Protein 4OO4 (pdb70)

Structure (mmCIF, N/CA/C/O backbone):
data_4OO4
#
_entry.id   4OO4
#
_cell.length_a   35.269
_cell.length_b   50.182
_cell.length_c   51.066
_cell.angle_alpha   90.00
_cell.angle_beta   94.08
_cell.angle_gamma   90.00
#
_symmetry.space_group_name_H-M   'P 1 21 1'
#
loop_
_entity.id
_entity.type
_entity.pdbx_description
1 polymer Thioredoxin
2 water water
#
loop_
_atom_site.group_PDB
_atom_site.id
_atom_site.type_symbol
_atom_site.label_atom_id
_atom_site.label_alt_id
_atom_site.label_comp_id
_atom_site.label_asym_id
_atom_site.label_entity_id
_atom_site.label_seq_id
_atom_site.pdbx_PDB_ins_code
_atom_site.Cartn_x
_atom_site.Cartn_y
_atom_site.Cartn_z
_atom_site.occupancy
_atom_site.B_iso_or_equiv
_atom_site.auth_seq_id
_atom_site.auth_comp_id
_atom_site.auth_asym_id
_atom_site.auth_atom_id
_atom_site.pdbx_PDB_model_num
ATOM 1 N N A MET A 1 1 ? 29.264 29.507 -16.365 0.50 8.74 1 MET A N 1
ATOM 2 N N B MET A 1 1 ? 28.415 29.495 -16.652 0.50 11.07 1 MET A N 1
ATOM 3 C CA A MET A 1 1 ? 29.734 30.420 -15.288 0.50 9.23 1 MET A CA 1
ATOM 4 C CA B MET A 1 1 ? 28.944 30.405 -15.615 0.50 10.11 1 MET A CA 1
ATOM 5 C C A MET A 1 1 ? 28.930 30.114 -14.031 0.50 9.09 1 MET A C 1
ATOM 6 C C B MET A 1 1 ? 28.258 30.069 -14.272 0.50 10.67 1 MET A C 1
ATOM 7 O O A MET A 1 1 ? 27.781 29.685 -14.084 0.50 10.00 1 MET A O 1
ATOM 8 O O B MET A 1 1 ? 27.118 29.613 -14.209 0.50 12.11 1 MET A O 1
ATOM 17 N N A VAL A 1 2 ? 29.598 30.363 -12.932 0.70 10.76 2 VAL A N 1
ATOM 18 N N B VAL A 1 2 ? 29.021 30.231 -13.203 0.30 7.43 2 VAL A N 1
ATOM 19 C CA A VAL A 1 2 ? 29.034 30.212 -11.597 0.70 9.55 2 VAL A CA 1
ATOM 20 C CA B VAL A 1 2 ? 28.512 30.107 -11.816 0.30 7.12 2 VAL A CA 1
ATOM 21 C C A VAL A 1 2 ? 28.891 31.609 -10.990 0.70 10.85 2 VAL A C 1
ATOM 22 C C B VAL A 1 2 ? 28.406 31.529 -11.223 0.30 8.27 2 VAL A C 1
ATOM 23 O O A VAL A 1 2 ? 29.872 32.350 -10.858 0.70 15.05 2 VAL A O 1
ATOM 24 O O B VAL A 1 2 ? 29.371 32.308 -11.315 0.30 10.80 2 VAL A O 1
ATOM 31 N N A LYS A 1 3 ? 27.656 31.981 -10.693 0.50 10.01 3 LYS A N 1
ATOM 32 N N B LYS A 1 3 ? 27.262 31.897 -10.665 0.50 10.71 3 LYS A N 1
ATOM 33 C CA A LYS A 1 3 ? 27.400 33.260 -10.081 0.50 9.78 3 LYS A CA 1
ATOM 34 C CA B LYS A 1 3 ? 27.114 33.236 -10.105 0.50 11.57 3 LYS A CA 1
ATOM 35 C C A LYS A 1 3 ? 27.611 33.193 -8.593 0.50 9.99 3 LYS A C 1
ATOM 36 C C B LYS A 1 3 ? 27.490 33.232 -8.619 0.50 9.18 3 LYS A C 1
ATOM 37 O O A LYS A 1 3 ? 26.984 32.348 -7.902 0.50 11.57 3 LYS A O 1
ATOM 38 O O B LYS A 1 3 ? 26.935 32.380 -7.883 0.50 9.75 3 LYS A O 1
ATOM 49 N N A GLN A 1 4 ? 28.525 34.026 -8.068 0.40 9.60 4 GLN A N 1
ATOM 50 N N B GLN A 1 4 ? 28.379 34.129 -8.127 0.60 10.21 4 GLN A N 1
ATOM 51 C CA A GLN A 1 4 ? 28.781 34.104 -6.635 0.40 10.99 4 GLN A CA 1
ATOM 52 C CA B GLN A 1 4 ? 28.670 34.140 -6.705 0.60 9.61 4 GLN A CA 1
ATOM 53 C C A GLN A 1 4 ? 27.691 34.929 -5.955 0.40 12.07 4 GLN A C 1
ATOM 54 C C B GLN A 1 4 ? 27.559 34.926 -6.044 0.60 9.59 4 GLN A C 1
ATOM 55 O O A GLN A 1 4 ? 27.522 36.092 -6.260 0.40 33.21 4 GLN A O 1
ATOM 56 O O B GLN A 1 4 ? 27.261 36.076 -6.457 0.60 12.52 4 GLN A O 1
ATOM 67 N N . ILE A 1 5 ? 27.010 34.367 -4.972 1.00 9.25 5 ILE A N 1
ATOM 68 C CA . ILE A 1 5 ? 25.949 35.025 -4.217 1.00 9.21 5 ILE A CA 1
ATOM 69 C C . ILE A 1 5 ? 26.538 35.686 -2.980 1.00 10.13 5 ILE A C 1
ATOM 70 O O . ILE A 1 5 ? 27.125 34.980 -2.160 1.00 14.29 5 ILE A O 1
ATOM 75 N N . GLU A 1 6 ? 26.290 36.963 -2.815 1.00 9.86 6 GLU A N 1
ATOM 76 C CA . GLU A 1 6 ? 26.886 37.749 -1.738 1.00 11.06 6 GLU A CA 1
ATOM 77 C C . GLU A 1 6 ? 25.950 38.244 -0.680 1.00 11.59 6 GLU A C 1
ATOM 78 O O . GLU A 1 6 ? 26.406 38.859 0.254 1.00 15.13 6 GLU A O 1
ATOM 84 N N . SER A 1 7 ? 24.663 38.002 -0.872 1.00 10.97 7 SER A N 1
ATOM 85 C CA . SER A 1 7 ? 23.690 38.505 0.102 1.00 11.32 7 SER A CA 1
ATOM 86 C C . SER A 1 7 ? 22.449 37.690 -0.018 1.00 10.61 7 SER A C 1
ATOM 87 O O . SER A 1 7 ? 22.192 37.034 -1.028 1.00 10.06 7 SER A O 1
ATOM 90 N N . LYS A 1 8 ? 21.599 37.786 1.017 1.00 11.62 8 LYS A N 1
ATOM 91 C CA . LYS A 1 8 ? 20.264 37.201 0.962 1.00 11.99 8 LYS A CA 1
ATOM 92 C C . LYS A 1 8 ? 19.476 37.764 -0.193 1.00 10.72 8 LYS A C 1
ATOM 93 O O . LYS A 1 8 ? 18.726 37.057 -0.871 1.00 12.40 8 LYS A O 1
ATOM 99 N N . THR A 1 9 ? 19.524 39.113 -0.339 1.00 10.61 9 THR A N 1
ATOM 100 C CA . THR A 1 9 ? 18.746 39.699 -1.400 1.00 10.72 9 THR A CA 1
ATOM 101 C C . THR A 1 9 ? 19.198 39.158 -2.773 1.00 10.06 9 THR A C 1
ATOM 102 O O . THR A 1 9 ? 18.366 38.890 -3.619 1.00 12.90 9 THR A O 1
ATOM 106 N N . ALA A 1 10 ? 20.503 39.084 -2.980 1.00 10.39 10 ALA A N 1
ATOM 107 C CA . ALA A 1 10 ? 20.990 38.539 -4.214 1.00 10.36 10 ALA A CA 1
ATOM 108 C C . ALA A 1 10 ? 20.534 37.091 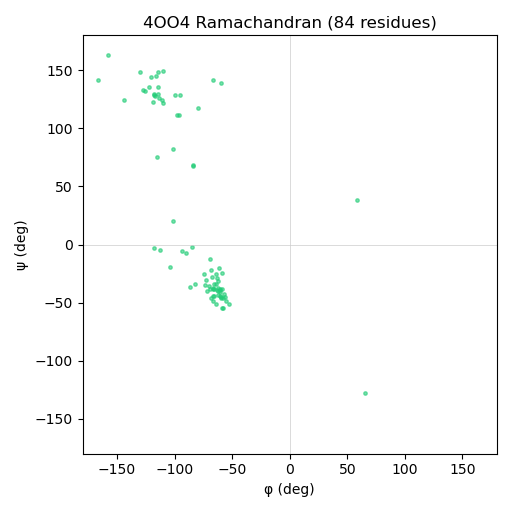-4.460 1.00 10.58 10 ALA A C 1
ATOM 109 O O . ALA A 1 10 ? 20.228 36.711 -5.603 1.00 12.27 10 ALA A O 1
ATOM 111 N N A PHE A 1 11 ? 20.427 36.274 -3.433 0.40 9.55 11 PHE A N 1
ATOM 112 N N B PHE A 1 11 ? 20.572 36.316 -3.366 0.40 10.10 11 PHE A N 1
ATOM 113 N N C PHE A 1 11 ? 20.474 36.281 -3.423 0.20 9.67 11 PHE A N 1
ATOM 114 C CA A PHE A 1 11 ? 19.928 34.922 -3.654 0.40 9.36 11 PHE A CA 1
ATOM 115 C CA B PHE A 1 11 ? 20.147 34.932 -3.336 0.40 8.60 11 PHE A CA 1
ATOM 116 C CA C PHE A 1 11 ? 20.013 34.913 -3.590 0.20 9.88 11 PHE A CA 1
ATOM 117 C C A PHE A 1 11 ? 18.532 34.926 -4.130 0.40 10.43 11 PHE A C 1
ATOM 118 C C B PHE A 1 11 ? 18.642 34.823 -3.858 0.40 9.61 11 PHE A C 1
ATOM 119 C C C PHE A 1 11 ? 18.571 34.897 -4.045 0.20 10.33 11 PHE A C 1
ATOM 120 O O A PHE A 1 11 ? 18.161 34.309 -5.160 0.40 12.58 11 PHE A O 1
ATOM 121 O O B PHE A 1 11 ? 18.317 34.038 -4.746 0.40 9.77 11 PHE A O 1
ATOM 122 O O C PHE A 1 11 ? 18.219 34.240 -5.033 0.20 11.69 11 PHE A O 1
ATOM 144 N N . GLN A 1 12 ? 17.735 35.685 -3.361 1.00 12.52 12 GLN A N 1
ATOM 145 C CA . GLN A 1 12 ? 16.344 35.673 -3.727 1.00 17.15 12 GLN A CA 1
ATOM 146 C C . GLN A 1 12 ? 16.131 36.176 -5.143 1.00 17.17 12 GLN A C 1
ATOM 147 O O . GLN A 1 12 ? 15.262 35.722 -5.892 1.00 20.78 12 GLN A O 1
ATOM 153 N N . GLU A 1 13 ? 16.860 37.245 -5.472 1.00 17.26 13 GLU A N 1
ATOM 154 C CA . GLU A 1 13 ? 16.758 37.801 -6.814 1.00 18.52 13 GLU A CA 1
ATOM 155 C C . GLU A 1 13 ? 17.121 36.769 -7.892 1.00 18.09 13 GLU A C 1
ATOM 156 O O . GLU A 1 13 ? 16.470 36.691 -8.947 1.00 22.55 13 GLU A O 1
ATOM 162 N N . ALA A 1 14 ? 18.140 35.938 -7.613 1.00 15.76 14 ALA A N 1
ATOM 163 C CA . ALA A 1 14 ? 18.553 34.886 -8.544 1.00 15.15 14 ALA A CA 1
ATOM 164 C C . ALA A 1 14 ? 17.451 33.837 -8.667 1.00 15.55 14 ALA A C 1
ATOM 165 O O . ALA A 1 14 ? 17.148 33.414 -9.791 1.00 17.05 14 ALA A O 1
ATOM 167 N N . LEU A 1 15 ? 16.855 33.420 -7.544 1.00 15.74 15 LEU A N 1
ATOM 168 C CA . LEU A 1 15 ? 15.769 32.465 -7.631 1.00 16.58 15 LEU A CA 1
ATOM 169 C C . LEU A 1 15 ? 14.575 32.990 -8.440 1.00 20.43 15 LEU A C 1
ATOM 170 O O . LEU A 1 15 ? 13.951 32.230 -9.210 1.00 21.66 15 LEU A O 1
ATOM 175 N N . ASP A 1 16 ? 14.246 34.277 -8.224 1.00 24.28 16 ASP A N 1
ATOM 176 C CA . ASP A 1 16 ? 13.155 34.926 -8.980 1.00 32.79 16 ASP A CA 1
ATOM 177 C C . ASP A 1 16 ? 13.501 34.999 -10.477 1.00 46.53 16 ASP A C 1
ATOM 178 O O . ASP A 1 16 ? 12.792 34.753 -11.384 1.00 64.69 16 ASP A O 1
ATOM 183 N N . ALA A 1 17 ? 14.770 35.559 -10.721 1.00 47.46 17 ALA A N 1
ATOM 184 C CA . ALA A 1 17 ? 15.147 35.744 -12.125 1.00 31.35 17 ALA A CA 1
ATOM 185 C C . ALA A 1 17 ? 15.155 34.392 -12.951 1.00 34.52 17 ALA A C 1
ATOM 186 O O . ALA A 1 17 ? 15.017 34.413 -14.182 1.00 56.00 17 ALA A O 1
ATOM 188 N N . ALA A 1 18 ? 15.335 33.263 -12.261 1.00 24.89 18 ALA A N 1
ATOM 189 C CA . ALA A 1 18 ? 15.436 31.987 -12.931 1.00 17.96 18 ALA A CA 1
ATOM 190 C C . ALA A 1 18 ? 14.236 31.526 -13.747 1.00 18.64 18 ALA A C 1
ATOM 191 O O . ALA A 1 18 ? 14.361 30.644 -14.597 1.00 17.80 18 ALA A O 1
ATOM 193 N N . GLY A 1 19 ? 13.074 32.095 -13.469 1.00 22.84 19 GLY A N 1
ATOM 194 C CA . GLY A 1 19 ? 11.877 31.685 -14.170 1.00 24.09 19 GLY A CA 1
ATOM 195 C C . GLY A 1 19 ? 11.596 30.236 -13.797 1.00 20.58 19 GLY A C 1
ATOM 196 O O . GLY A 1 19 ? 11.536 29.887 -12.622 1.00 22.28 19 GLY A O 1
ATOM 197 N N . ASP A 1 20 ? 11.427 29.378 -14.792 1.00 20.37 20 ASP A N 1
ATOM 198 C CA . ASP A 1 20 ? 11.118 27.973 -14.577 1.00 19.57 20 ASP A CA 1
ATOM 199 C C . ASP A 1 20 ? 12.364 27.112 -14.553 1.00 17.73 20 ASP A C 1
ATOM 200 O O . ASP A 1 20 ? 12.249 25.936 -14.351 1.00 22.30 20 ASP A O 1
ATOM 205 N N . LYS A 1 21 ? 13.528 27.694 -14.834 1.00 14.51 21 LYS A N 1
ATOM 206 C CA . LYS A 1 21 ? 14.776 26.944 -14.928 1.00 14.18 21 LYS A CA 1
ATOM 207 C C . LYS A 1 21 ? 15.215 26.360 -13.594 1.00 12.25 21 LYS A C 1
ATOM 208 O O . LYS A 1 21 ? 15.133 27.035 -12.567 1.00 13.99 21 LYS A O 1
ATOM 214 N N . LEU A 1 22 ? 15.753 25.164 -13.608 1.00 10.89 22 LEU A N 1
ATOM 215 C CA . LEU A 1 22 ? 16.382 24.599 -12.439 1.00 9.86 22 LEU A CA 1
ATOM 216 C C . LEU A 1 22 ? 17.538 25.518 -12.001 1.00 8.93 22 LEU A C 1
ATOM 217 O O . LEU A 1 22 ? 18.358 25.989 -12.823 1.00 9.86 22 LEU A O 1
ATOM 222 N N . VAL A 1 23 ? 17.664 25.719 -10.671 1.00 8.63 23 VAL A N 1
ATOM 223 C CA . VAL A 1 23 ? 18.761 26.438 -10.051 1.00 8.18 23 VAL A CA 1
ATOM 224 C C . VAL A 1 23 ? 19.501 25.462 -9.127 1.00 7.37 23 VAL A C 1
ATOM 225 O O . VAL A 1 23 ? 18.881 24.770 -8.331 1.00 8.90 23 VAL A O 1
ATOM 229 N N . VAL A 1 24 ? 20.841 25.391 -9.281 1.00 7.23 24 VAL A N 1
ATOM 230 C CA . VAL A 1 24 ? 21.676 24.550 -8.446 1.00 6.73 24 VAL A CA 1
ATOM 231 C C . VAL A 1 24 ? 22.620 25.464 -7.670 1.00 6.55 24 VAL A C 1
ATOM 232 O O . VAL A 1 24 ? 23.299 26.305 -8.254 1.00 7.43 24 VAL A O 1
ATOM 236 N N . VAL A 1 25 ? 22.640 25.281 -6.343 1.00 6.45 25 VAL A N 1
ATOM 237 C CA . VAL A 1 25 ? 23.432 26.131 -5.455 1.00 6.29 25 VAL A CA 1
ATOM 238 C C . VAL A 1 25 ? 24.469 25.288 -4.730 1.00 6.21 25 VAL A C 1
ATOM 239 O O . VAL A 1 25 ? 24.105 24.307 -4.047 1.00 7.21 25 VAL A O 1
ATOM 243 N N . ASP A 1 26 ? 25.733 25.656 -4.882 1.00 6.09 26 ASP A N 1
ATOM 244 C CA . ASP A 1 26 ? 26.867 25.019 -4.159 1.00 6.29 26 ASP A CA 1
ATOM 245 C C . ASP A 1 26 ? 27.175 25.859 -2.938 1.00 6.16 26 ASP A C 1
ATOM 246 O O . ASP A 1 26 ? 27.695 27.011 -3.096 1.00 7.31 26 ASP A O 1
ATOM 251 N N . PHE A 1 27 ? 26.899 25.330 -1.751 1.00 6.16 27 PHE A N 1
ATOM 252 C CA . PHE A 1 27 ? 27.331 25.931 -0.491 1.00 6.73 27 PHE A CA 1
ATOM 253 C C . PHE A 1 27 ? 28.680 25.352 -0.147 1.00 6.81 27 PHE A C 1
ATOM 254 O O . PHE A 1 27 ? 28.807 24.134 0.091 1.00 8.02 27 PHE A O 1
ATOM 262 N N A SER A 1 28 ? 29.693 26.222 -0.068 0.33 7.52 28 SER A N 1
ATOM 263 N N B SER A 1 28 ? 29.656 26.235 -0.129 0.33 7.39 28 SER A N 1
ATOM 264 N N C SER A 1 28 ? 29.714 26.194 -0.140 0.33 7.26 28 SER A N 1
ATOM 265 C CA A SER A 1 28 ? 31.113 25.837 0.027 0.33 8.19 28 SER A CA 1
ATOM 266 C CA B SER A 1 28 ? 31.032 25.882 -0.271 0.33 7.30 28 SER A CA 1
ATOM 267 C CA C SER A 1 28 ? 31.073 25.712 0.170 0.33 7.62 28 SER A CA 1
ATOM 268 C C A SER A 1 28 ? 31.877 26.616 1.104 0.33 6.94 28 SER A C 1
ATOM 269 C C B SER A 1 28 ? 31.875 26.741 0.666 0.33 6.46 28 SER A C 1
ATOM 270 C C C SER A 1 28 ? 31.798 26.582 1.188 0.33 6.57 28 SER A C 1
ATOM 271 O O A SER A 1 28 ? 31.492 27.708 1.470 0.33 6.55 28 SER A O 1
ATOM 272 O O B SER A 1 28 ? 31.440 27.818 1.069 0.33 6.57 28 SER A O 1
ATOM 273 O O C SER A 1 28 ? 31.256 27.566 1.726 0.33 6.62 28 SER A O 1
ATOM 280 N N A ALA A 1 29 ? 32.969 26.065 1.617 0.50 6.77 29 ALA A N 1
ATOM 281 N N B ALA A 1 29 ? 33.060 26.248 1.055 0.50 7.01 29 ALA A N 1
ATOM 282 C CA A ALA A 1 29 ? 33.869 26.800 2.471 0.50 7.20 29 ALA A CA 1
ATOM 283 C CA B ALA A 1 29 ? 34.049 26.998 1.863 0.50 9.02 29 ALA A CA 1
ATOM 284 C C A ALA A 1 29 ? 35.282 26.677 1.934 0.50 7.22 29 ALA A C 1
ATOM 285 C C B ALA A 1 29 ? 35.413 26.834 1.189 0.50 9.56 29 ALA A C 1
ATOM 286 O O A ALA A 1 29 ? 35.638 25.647 1.373 0.50 7.86 29 ALA A O 1
ATOM 287 O O B ALA A 1 29 ? 35.728 25.772 0.687 0.50 10.13 29 ALA A O 1
ATOM 290 N N A THR A 1 30 ? 36.089 27.687 2.175 0.50 8.82 30 THR A N 1
ATOM 291 N N B THR A 1 30 ? 36.195 27.920 1.131 0.50 11.98 30 THR A N 1
ATOM 292 C CA A THR A 1 30 ? 37.470 27.655 1.745 0.50 10.14 30 THR A CA 1
ATOM 293 C CA B THR A 1 30 ? 37.446 27.932 0.327 0.50 12.91 30 THR A CA 1
ATOM 294 C C A THR A 1 30 ? 38.247 26.560 2.444 0.50 9.83 30 THR A C 1
ATOM 295 C C B THR A 1 30 ? 38.500 27.059 0.984 0.50 13.48 30 THR A C 1
ATOM 296 O O A THR A 1 30 ? 39.217 26.013 1.891 0.50 12.10 30 THR A O 1
ATOM 297 O O B THR A 1 30 ? 39.427 26.623 0.322 0.50 18.25 30 THR A O 1
ATOM 304 N N A TRP A 1 31 ? 37.847 26.255 3.669 0.50 8.70 31 TRP A N 1
ATOM 305 N N B TRP A 1 31 ? 38.352 26.832 2.285 0.50 12.88 31 TRP A N 1
ATOM 306 C CA A TRP A 1 31 ? 38.582 25.307 4.476 0.50 8.66 31 TRP A CA 1
ATOM 307 C CA B TRP A 1 31 ? 39.335 26.045 3.047 0.50 14.42 31 TRP A CA 1
ATOM 308 C C A TRP A 1 31 ? 38.174 23.852 4.221 0.50 8.31 31 TRP A C 1
ATOM 309 C C B TRP A 1 31 ? 39.032 24.566 3.066 0.50 14.09 31 TRP A C 1
ATOM 310 O O A TRP A 1 31 ? 38.748 22.959 4.811 0.50 10.34 31 TRP A O 1
ATOM 311 O O B TRP A 1 31 ? 39.821 23.792 3.585 0.50 15.42 31 TRP A O 1
ATOM 332 N N A CYS A 1 32 ? 37.230 23.656 3.323 0.50 7.80 32 CYS A N 1
ATOM 333 N N B CYS A 1 32 ? 37.860 24.187 2.580 0.50 11.33 32 CYS A N 1
ATOM 334 C CA A CYS A 1 32 ? 36.668 22.335 3.016 0.50 9.01 32 CYS A CA 1
ATOM 335 C CA B CYS A 1 32 ? 37.373 22.829 2.743 0.50 10.17 32 CYS A CA 1
ATOM 336 C C A CYS A 1 32 ? 37.358 21.712 1.728 0.50 9.59 32 CYS A C 1
ATOM 337 C C B CYS A 1 32 ? 37.750 21.926 1.602 0.50 10.15 32 CYS A C 1
ATOM 338 O O A CYS A 1 32 ? 37.069 22.147 0.600 0.50 8.72 32 CYS A O 1
ATOM 339 O O B CYS A 1 32 ? 37.532 22.274 0.450 0.50 9.32 32 CYS A O 1
ATOM 344 N N . GLY A 1 33 ? 38.286 20.762 1.931 1.00 11.60 33 GLY A N 1
ATOM 345 C CA . GLY A 1 33 ? 39.004 20.075 0.882 1.00 11.02 33 GLY A CA 1
ATOM 346 C C . GLY A 1 33 ? 38.128 19.595 -0.233 1.00 10.29 33 GLY A C 1
ATOM 347 O O . GLY A 1 33 ? 38.389 19.856 -1.420 1.00 11.10 33 GLY A O 1
ATOM 348 N N . PRO A 1 34 ? 37.056 18.856 0.101 1.00 10.15 34 PRO A N 1
ATOM 349 C CA . PRO A 1 34 ? 36.161 18.365 -0.928 1.00 10.51 34 PRO A CA 1
ATOM 350 C C . PRO A 1 34 ? 35.542 19.464 -1.779 1.00 8.85 34 PRO A C 1
ATOM 351 O O . PRO A 1 34 ? 35.266 19.285 -2.950 1.00 9.67 34 PRO A O 1
ATOM 355 N N A CYS A 1 35 ? 35.154 20.602 -1.214 0.50 7.47 35 CYS A N 1
ATOM 356 N N B CYS A 1 35 ? 35.408 20.617 -1.120 0.50 8.82 35 CYS A N 1
ATOM 357 C CA A CYS A 1 35 ? 34.529 21.667 -2.030 0.50 6.34 35 CYS A CA 1
ATOM 358 C CA B CYS A 1 35 ? 34.975 21.836 -1.768 0.50 6.93 35 CYS A CA 1
ATOM 359 C C A CYS A 1 35 ? 35.437 22.106 -3.136 0.50 6.53 35 CYS A C 1
ATOM 360 C C B CYS A 1 35 ? 35.951 22.305 -2.832 0.50 5.92 35 CYS A C 1
ATOM 361 O O A CYS A 1 35 ? 35.019 22.361 -4.268 0.50 7.55 35 CYS A O 1
ATOM 362 O O B CYS A 1 35 ? 35.561 22.615 -3.981 0.50 6.26 35 CYS A O 1
ATOM 367 N N A LYS A 1 36 ? 36.691 22.297 -2.748 0.50 7.91 36 LYS A N 1
ATOM 368 N N B LYS A 1 36 ? 37.221 22.356 -2.462 0.50 7.03 36 LYS A N 1
ATOM 369 C CA A LYS A 1 36 ? 37.696 22.810 -3.678 0.50 10.21 36 LYS A CA 1
ATOM 370 C CA B LYS A 1 36 ? 38.262 22.722 -3.444 0.50 9.89 36 LYS A CA 1
ATOM 371 C C A LYS A 1 36 ? 37.929 21.766 -4.754 0.50 12.14 36 LYS A C 1
ATOM 372 C C B LYS A 1 36 ? 38.264 21.773 -4.630 0.50 10.91 36 LYS A C 1
ATOM 373 O O A LYS A 1 36 ? 38.029 22.109 -5.951 0.50 12.70 36 LYS A O 1
ATOM 374 O O B LYS A 1 36 ? 38.550 22.199 -5.784 0.50 11.48 36 LYS A O 1
ATOM 385 N N . MET A 1 37 ? 37.988 20.502 -4.378 1.00 10.77 37 MET A N 1
ATOM 386 C CA . MET A 1 37 ? 38.131 19.485 -5.391 1.00 11.84 37 MET A CA 1
ATOM 387 C C . MET A 1 37 ? 37.010 19.627 -6.416 1.00 11.31 37 MET A C 1
ATOM 388 O O . MET A 1 37 ? 37.288 19.489 -7.617 1.00 13.31 37 MET A O 1
ATOM 393 N N . ILE A 1 38 ? 35.754 19.798 -5.972 1.00 9.74 38 ILE A N 1
ATOM 394 C CA . ILE A 1 38 ? 34.624 19.705 -6.892 1.00 10.09 38 ILE A CA 1
ATOM 395 C C . ILE A 1 38 ? 34.327 21.052 -7.581 1.00 9.27 38 ILE A C 1
ATOM 396 O O . ILE A 1 38 ? 33.562 21.062 -8.548 1.00 9.88 38 ILE A O 1
ATOM 401 N N A LYS A 1 39 ? 34.973 22.157 -7.236 0.50 9.66 39 LYS A N 1
ATOM 402 N N B LYS A 1 39 ? 34.898 22.128 -7.040 0.50 9.63 39 LYS A N 1
ATOM 403 C CA A LYS A 1 39 ? 34.667 23.423 -7.918 0.50 9.49 39 LYS A CA 1
ATOM 404 C CA B LYS A 1 39 ? 34.718 23.479 -7.550 0.50 10.07 39 LYS A CA 1
ATOM 405 C C A LYS A 1 39 ? 34.871 23.383 -9.471 0.50 9.62 39 LYS A C 1
ATOM 406 C C B LYS A 1 39 ? 34.823 23.534 -9.096 0.50 9.44 39 LYS A C 1
ATOM 407 O O A LYS A 1 39 ? 33.982 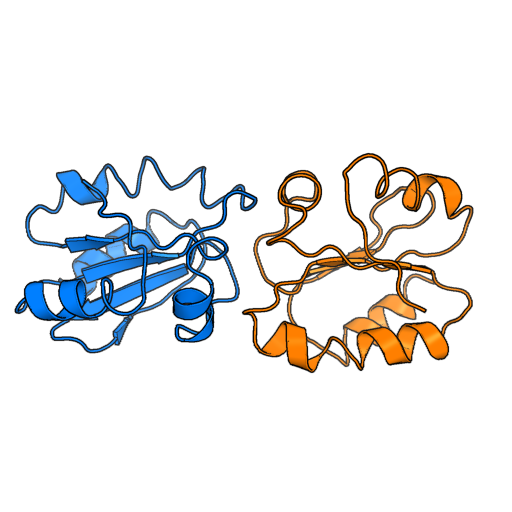23.787 -10.199 0.50 9.78 39 LYS A O 1
ATOM 408 O O B LYS A 1 39 ? 33.929 24.060 -9.763 0.50 8.20 39 LYS A O 1
ATOM 419 N N A PRO A 1 40 ? 36.004 22.859 -9.981 0.50 10.43 40 PRO A N 1
ATOM 420 N N B PRO A 1 40 ? 35.891 22.965 -9.678 0.50 11.13 40 PRO A N 1
ATOM 421 C CA A PRO A 1 40 ? 36.164 22.837 -11.442 0.50 10.44 40 PRO A CA 1
ATOM 422 C CA B PRO A 1 40 ? 35.951 23.063 -11.135 0.50 10.30 40 PRO A CA 1
ATOM 423 C C A PRO A 1 40 ? 35.063 22.042 -12.068 0.50 9.99 40 PRO A C 1
ATOM 424 C C B PRO A 1 40 ? 34.939 22.199 -11.897 0.50 10.38 40 PRO A C 1
ATOM 425 O O A PRO A 1 40 ? 34.629 22.334 -13.174 0.50 10.31 40 PRO A O 1
ATOM 426 O O B PRO A 1 40 ? 34.455 22.630 -12.954 0.50 9.48 40 PRO A O 1
ATOM 433 N N . PHE A 1 41 ? 34.619 20.993 -11.386 1.00 10.15 41 PHE A N 1
ATOM 434 C CA . PHE A 1 41 ? 33.556 20.182 -11.959 1.00 9.48 41 PHE A CA 1
ATOM 435 C C . PHE A 1 41 ? 32.230 20.953 -11.962 1.00 8.12 41 PHE A C 1
ATOM 436 O O . PHE A 1 41 ? 31.486 20.925 -12.923 1.00 7.92 41 PHE A O 1
ATOM 444 N N . PHE A 1 42 ? 31.923 21.611 -10.843 1.00 7.88 42 PHE A N 1
ATOM 445 C CA . PHE A 1 42 ? 30.717 22.444 -10.791 1.00 7.32 42 PHE A CA 1
ATOM 446 C C . PHE A 1 42 ? 30.731 23.494 -11.887 1.00 7.83 42 PHE A C 1
ATOM 447 O O . PHE A 1 42 ? 29.727 23.719 -12.575 1.00 8.06 42 PHE A O 1
ATOM 455 N N A HIS A 1 43 ? 31.882 24.143 -12.045 0.50 8.29 43 HIS A N 1
ATOM 456 N N B HIS A 1 43 ? 31.899 24.128 -12.084 0.50 8.61 43 HIS A N 1
ATOM 457 C CA A HIS A 1 43 ? 31.971 25.126 -13.087 0.50 8.20 43 HIS A CA 1
ATOM 458 C CA B HIS A 1 43 ? 32.091 25.097 -13.176 0.50 10.19 43 HIS A CA 1
ATOM 459 C C A HIS A 1 43 ? 31.762 24.449 -14.478 0.50 8.46 43 HIS A C 1
ATOM 460 C C B HIS A 1 43 ? 31.849 24.482 -14.532 0.50 9.95 43 HIS A C 1
ATOM 461 O O A HIS A 1 43 ? 30.993 24.944 -15.317 0.50 9.06 43 HIS A O 1
ATOM 462 O O B HIS A 1 43 ? 31.264 25.080 -15.422 0.50 9.67 43 HIS A O 1
ATOM 475 N N . SER A 1 44 ? 32.357 23.270 -14.702 1.00 8.32 44 SER A N 1
ATOM 476 C CA . SER A 1 44 ? 32.170 22.583 -15.980 1.00 9.08 44 SER A CA 1
ATOM 477 C C . SER A 1 44 ? 30.708 22.298 -16.260 1.00 8.85 44 SER A C 1
ATOM 478 O O . SER A 1 44 ? 30.224 22.463 -17.388 1.00 9.64 44 SER A O 1
ATOM 481 N N . LEU A 1 45 ? 29.949 21.905 -15.198 1.00 8.36 45 LEU A N 1
ATOM 482 C CA . LEU A 1 45 ? 28.519 21.642 -15.410 1.00 8.17 45 LEU A CA 1
ATOM 483 C C . LEU A 1 45 ? 27.776 22.890 -15.834 1.00 8.40 45 LEU A C 1
ATOM 484 O O . LEU A 1 45 ? 26.825 22.820 -16.607 1.00 8.93 45 LEU A O 1
ATOM 489 N N . SER A 1 46 ? 28.212 24.044 -15.312 1.00 8.37 46 SER A N 1
ATOM 490 C CA . SER A 1 46 ? 27.569 25.311 -15.653 1.00 9.45 46 SER A CA 1
ATOM 491 C C . SER A 1 46 ? 27.732 25.638 -17.142 1.00 10.16 46 SER A C 1
ATOM 492 O O . SER A 1 46 ? 26.936 26.370 -17.672 1.00 13.22 46 SER A O 1
ATOM 495 N N . GLU A 1 47 ? 28.769 25.108 -17.786 1.00 9.45 47 GLU A N 1
ATOM 496 C CA . GLU A 1 47 ? 28.963 25.311 -19.226 1.00 9.99 47 GLU A CA 1
ATOM 497 C C . GLU A 1 47 ? 28.210 24.285 -20.024 1.00 10.13 47 GLU A C 1
ATOM 498 O O . GLU A 1 47 ? 27.694 24.597 -21.089 1.00 11.47 47 GLU A O 1
ATOM 504 N N . LYS A 1 48 ? 28.157 23.039 -19.522 1.00 9.20 48 LYS A N 1
ATOM 505 C CA . LYS A 1 48 ? 27.483 21.958 -20.182 1.00 10.00 48 LYS A CA 1
ATOM 506 C C . LYS A 1 48 ? 25.975 22.139 -20.212 1.00 10.31 48 LYS A C 1
ATOM 507 O O . LYS A 1 48 ? 25.308 21.864 -21.203 1.00 12.82 48 LYS A O 1
ATOM 513 N N . TYR A 1 49 ? 25.400 22.513 -19.056 1.00 10.51 49 TYR A N 1
ATOM 514 C CA . TYR A 1 49 ? 23.930 22.641 -18.914 1.00 10.30 49 TYR A CA 1
ATOM 515 C C . TYR A 1 49 ? 23.514 24.093 -18.997 1.00 11.01 49 TYR A C 1
ATOM 516 O O . TYR A 1 49 ? 23.332 24.779 -17.982 1.00 11.15 49 TYR A O 1
ATOM 525 N N . SER A 1 50 ? 23.399 24.568 -20.233 1.00 13.10 50 SER A N 1
ATOM 526 C CA . SER A 1 50 ? 23.236 25.985 -20.463 1.00 15.39 50 SER A CA 1
ATOM 527 C C . SER A 1 50 ? 21.902 26.499 -19.988 1.00 16.17 50 SER A C 1
ATOM 528 O O . SER A 1 50 ? 21.794 27.726 -19.835 1.00 20.06 50 SER A O 1
ATOM 531 N N . ASN A 1 51 ? 20.882 25.660 -19.835 1.00 16.14 51 ASN A N 1
ATOM 532 C CA . ASN A 1 51 ? 19.588 26.117 -19.396 1.00 17.88 51 ASN A CA 1
ATOM 533 C C . ASN A 1 51 ? 19.329 25.818 -17.904 1.00 16.53 51 ASN A C 1
ATOM 534 O O . ASN A 1 51 ? 18.179 25.858 -17.458 1.00 20.59 51 ASN A O 1
ATOM 539 N N . VAL A 1 52 ? 20.398 25.589 -17.156 1.00 11.91 52 VAL A N 1
ATOM 540 C CA . VAL A 1 52 ? 20.329 25.457 -15.700 1.00 10.63 52 VAL A CA 1
ATOM 541 C C . VAL A 1 52 ? 21.143 26.611 -15.166 1.00 10.01 52 VAL A C 1
ATOM 542 O O . VAL A 1 52 ? 22.115 27.057 -15.781 1.00 11.02 52 VAL A O 1
ATOM 546 N N . ILE A 1 53 ? 20.711 27.172 -14.026 1.00 9.51 53 ILE A N 1
ATOM 547 C CA . ILE A 1 53 ? 21.406 28.258 -13.369 1.00 9.13 53 ILE A CA 1
ATOM 548 C C . ILE A 1 53 ? 22.248 27.754 -12.216 1.00 8.02 53 ILE A C 1
ATOM 549 O O . ILE A 1 53 ? 21.741 27.008 -11.398 1.00 9.84 53 ILE A O 1
ATOM 554 N N . PHE A 1 54 ? 23.521 28.122 -12.176 1.00 8.04 54 PHE A N 1
ATOM 555 C CA . PHE A 1 54 ? 24.486 27.658 -11.164 1.00 7.59 54 PHE A CA 1
ATOM 556 C C . PHE A 1 54 ? 24.917 28.817 -10.293 1.00 7.61 54 PHE A C 1
ATOM 557 O O . PHE A 1 54 ? 25.436 29.821 -10.816 1.00 8.57 54 PHE A O 1
ATOM 565 N N . LEU A 1 55 ? 24.768 28.652 -8.988 1.00 7.34 55 LEU A N 1
ATOM 566 C CA . LEU A 1 55 ? 25.112 29.673 -7.987 1.00 7.12 55 LEU A CA 1
ATOM 567 C C . LEU A 1 55 ? 26.092 29.072 -6.986 1.00 6.37 55 LEU A C 1
ATOM 568 O O . LEU A 1 55 ? 26.042 27.858 -6.708 1.00 7.05 55 LEU A O 1
ATOM 573 N N A GLU A 1 56 ? 27.007 29.899 -6.444 0.33 7.60 56 GLU A N 1
ATOM 574 N N B GLU A 1 56 ? 26.837 29.931 -6.319 0.33 7.02 56 GLU A N 1
ATOM 575 N N C GLU A 1 56 ? 26.925 29.915 -6.387 0.33 7.44 56 GLU A N 1
ATOM 576 C CA A GLU A 1 56 ? 27.918 29.510 -5.337 0.33 8.24 56 GLU A CA 1
ATOM 577 C CA B GLU A 1 56 ? 27.702 29.489 -5.275 0.33 6.78 56 GLU A CA 1
ATOM 578 C CA C GLU A 1 56 ? 27.777 29.490 -5.298 0.33 7.19 56 GLU A CA 1
ATOM 579 C C A GLU A 1 56 ? 27.726 30.426 -4.126 0.33 7.16 56 GLU A C 1
ATOM 580 C C B GLU A 1 56 ? 27.509 30.431 -4.123 0.33 6.56 56 GLU A C 1
ATOM 581 C C C GLU A 1 56 ? 27.611 30.428 -4.128 0.33 6.97 56 GLU A C 1
ATOM 582 O O A GLU A 1 56 ? 27.841 31.669 -4.281 0.33 7.04 56 GLU A O 1
ATOM 583 O O B GLU A 1 56 ? 27.340 31.674 -4.321 0.33 6.72 56 GLU A O 1
ATOM 584 O O C GLU A 1 56 ? 27.580 31.673 -4.319 0.33 7.62 56 GLU A O 1
ATOM 600 N N . VAL A 1 57 ? 27.503 29.851 -2.931 1.00 7.29 57 VAL A N 1
ATOM 601 C CA . VAL A 1 57 ? 27.458 30.587 -1.668 1.00 7.87 57 VAL A CA 1
ATOM 602 C C . VAL A 1 57 ? 28.639 30.161 -0.828 1.00 8.00 57 VAL A C 1
ATOM 603 O O . VAL A 1 57 ? 28.711 28.990 -0.432 1.00 9.69 57 VAL A O 1
ATOM 607 N N . ASP A 1 58 ? 29.546 31.103 -0.533 1.00 8.12 58 ASP A N 1
ATOM 608 C CA . ASP A 1 58 ? 30.595 30.843 0.422 1.00 9.07 58 ASP A CA 1
ATOM 609 C C . ASP A 1 58 ? 29.990 31.012 1.847 1.00 7.93 58 ASP A C 1
ATOM 610 O O . ASP A 1 58 ? 29.530 32.091 2.195 1.00 9.51 58 ASP A O 1
ATOM 615 N N . VAL A 1 59 ? 29.986 29.927 2.618 1.00 8.13 59 VAL A N 1
ATOM 616 C CA . VAL A 1 59 ? 29.236 29.940 3.882 1.00 8.78 59 VAL A CA 1
ATOM 617 C C . VAL A 1 59 ? 29.788 30.918 4.899 1.00 9.52 59 VAL A C 1
ATOM 618 O O . VAL A 1 59 ? 29.065 31.392 5.745 1.00 12.35 59 VAL A O 1
ATOM 622 N N A ASP A 1 60 ? 31.072 31.196 4.868 0.50 9.21 60 ASP A N 1
ATOM 623 N N B ASP A 1 60 ? 31.099 31.148 4.824 0.50 9.75 60 ASP A N 1
ATOM 624 C CA A ASP A 1 60 ? 31.567 32.139 5.859 0.50 10.51 60 ASP A CA 1
ATOM 625 C CA B ASP A 1 60 ? 31.782 32.061 5.748 0.50 10.79 60 ASP A CA 1
ATOM 626 C C A ASP A 1 60 ? 31.429 33.575 5.379 0.50 10.92 60 ASP A C 1
ATOM 627 C C B ASP A 1 60 ? 31.557 33.532 5.371 0.50 11.04 60 ASP A C 1
ATOM 628 O O A ASP A 1 60 ? 31.243 34.457 6.191 0.50 13.69 60 ASP A O 1
ATOM 629 O O B ASP A 1 60 ? 31.476 34.389 6.240 0.50 15.33 60 ASP A O 1
ATOM 638 N N . ASP A 1 61 ? 31.477 33.833 4.085 1.00 11.21 61 ASP A N 1
ATOM 639 C CA . ASP A 1 61 ? 31.389 35.215 3.584 1.00 12.98 61 ASP A CA 1
ATOM 640 C C . ASP A 1 61 ? 29.954 35.622 3.435 1.00 13.11 61 ASP A C 1
ATOM 641 O O . ASP A 1 61 ? 29.678 36.808 3.356 1.00 15.91 61 ASP A O 1
ATOM 646 N N A CYS A 1 62 ? 29.088 34.657 3.398 0.50 12.11 62 CYS A N 1
ATOM 647 N N B CYS A 1 62 ? 29.015 34.643 3.364 0.50 14.45 62 CYS A N 1
ATOM 648 C CA A CYS A 1 62 ? 27.749 34.899 3.169 0.50 11.33 62 CYS A CA 1
ATOM 649 C CA B CYS A 1 62 ? 27.518 34.828 3.390 0.50 17.45 62 CYS A CA 1
ATOM 650 C C A CYS A 1 62 ? 27.025 34.075 4.290 0.50 12.84 62 CYS A C 1
ATOM 651 C C B CYS A 1 62 ? 26.876 34.057 4.435 0.50 16.50 62 CYS A C 1
ATOM 652 O O A CYS A 1 62 ? 26.218 33.216 3.942 0.50 14.36 62 CYS A O 1
ATOM 653 O O B CYS A 1 62 ? 25.974 33.219 4.212 0.50 18.35 62 CYS A O 1
ATOM 658 N N . ALA A 1 63 ? 27.321 34.355 5.597 1.00 15.90 63 ALA A N 1
ATOM 659 C CA . ALA A 1 63 ? 26.915 33.557 6.745 1.00 17.66 63 ALA A CA 1
ATOM 660 C C . ALA A 1 63 ? 25.398 33.599 7.031 1.00 15.27 63 ALA A C 1
ATOM 661 O O . ALA A 1 63 ? 24.781 32.607 7.462 1.00 15.17 63 ALA A O 1
ATOM 663 N N . ASP A 1 64 ? 24.767 34.731 6.678 1.00 14.78 64 ASP A N 1
ATOM 664 C CA . ASP A 1 64 ? 23.348 34.781 6.866 1.00 14.28 64 ASP A CA 1
ATOM 665 C C . ASP A 1 64 ? 22.561 33.862 5.891 1.00 13.59 64 ASP A C 1
ATOM 666 O O . ASP A 1 64 ? 21.585 33.288 6.278 1.00 13.55 64 ASP A O 1
ATOM 671 N N . VAL A 1 65 ? 23.018 33.724 4.647 1.00 12.77 65 VAL A N 1
ATOM 672 C CA . VAL A 1 65 ? 22.420 32.769 3.706 1.00 11.73 65 VAL A CA 1
ATOM 673 C C . VAL A 1 65 ? 22.674 31.377 4.213 1.00 10.96 65 VAL A C 1
ATOM 674 O O . VAL A 1 65 ? 21.813 30.524 4.175 1.00 11.11 65 VAL A O 1
ATOM 678 N N . ALA A 1 66 ? 23.891 31.099 4.659 1.00 11.67 66 ALA A N 1
ATOM 679 C CA . ALA A 1 66 ? 24.235 29.771 5.191 1.00 11.21 66 ALA A CA 1
ATOM 680 C C . ALA A 1 66 ? 23.327 29.384 6.354 1.00 11.35 66 ALA A C 1
ATOM 681 O O . ALA A 1 66 ? 22.854 28.253 6.411 1.00 11.52 66 ALA A O 1
ATOM 683 N N . SER A 1 67 ? 23.068 30.328 7.239 1.00 12.07 67 SER A N 1
ATOM 684 C CA . SER A 1 67 ? 22.223 30.047 8.408 1.00 13.11 67 SER A CA 1
ATOM 685 C C . SER A 1 67 ? 20.816 29.764 7.938 1.00 11.47 67 SER A C 1
ATOM 686 O O . SER A 1 67 ? 20.198 28.775 8.326 1.00 12.13 67 SER A O 1
ATOM 689 N N . GLU A 1 68 ? 20.263 30.599 7.078 1.00 11.29 68 GLU A N 1
ATOM 690 C CA . GLU A 1 68 ? 18.892 30.411 6.654 1.00 12.44 68 GLU A CA 1
ATOM 691 C C . GLU A 1 68 ? 18.712 29.127 5.869 1.00 11.24 68 GLU A C 1
ATOM 692 O O . GLU A 1 68 ? 17.671 28.479 5.964 1.00 12.75 68 GLU A O 1
ATOM 698 N N A SER A 1 69 ? 19.708 28.709 5.111 0.50 10.43 69 SER A N 1
ATOM 699 N N B SER A 1 69 ? 19.803 28.701 5.197 0.50 11.27 69 SER A N 1
ATOM 700 C CA A SER A 1 69 ? 19.561 27.519 4.320 0.50 9.03 69 SER A CA 1
ATOM 701 C CA B SER A 1 69 ? 19.890 27.491 4.367 0.50 9.33 69 SER A CA 1
ATOM 702 C C A SER A 1 69 ? 19.790 26.231 5.145 0.50 9.59 69 SER A C 1
ATOM 703 C C B SER A 1 69 ? 20.016 26.222 5.120 0.50 8.17 69 SER A C 1
ATOM 704 O O A SER A 1 69 ? 19.521 25.139 4.621 0.50 8.90 69 SER A O 1
ATOM 705 O O B SER A 1 69 ? 20.030 25.145 4.519 0.50 7.56 69 SER A O 1
ATOM 710 N N . GLU A 1 70 ? 20.256 26.341 6.409 1.00 9.13 70 GLU A N 1
ATOM 711 C CA . GLU A 1 70 ? 20.447 25.206 7.297 1.00 9.47 70 GLU A CA 1
ATOM 712 C C . GLU A 1 70 ? 21.545 24.247 6.863 1.00 10.35 70 GLU A C 1
ATOM 713 O O . GLU A 1 70 ? 21.511 23.074 7.073 1.00 16.53 70 GLU A O 1
ATOM 719 N N A VAL A 1 71 ? 22.598 24.834 6.277 0.50 9.88 71 VAL A N 1
ATOM 720 N N B VAL A 1 71 ? 22.559 24.695 6.186 0.50 10.36 71 VAL A N 1
ATOM 721 C CA A VAL A 1 71 ? 23.867 24.146 5.895 0.50 9.41 71 VAL A CA 1
ATOM 722 C CA B VAL A 1 71 ? 23.529 23.702 5.794 0.50 10.42 71 VAL A CA 1
ATOM 723 C C A VAL A 1 71 ? 24.550 23.601 7.117 0.50 9.45 71 VAL A C 1
ATOM 724 C C B VAL A 1 71 ? 24.405 23.334 6.964 0.50 9.43 71 VAL A C 1
ATOM 725 O O A VAL A 1 71 ? 24.625 24.268 8.137 0.50 13.15 71 VAL A O 1
ATOM 726 O O B VAL A 1 71 ? 24.612 24.124 7.895 0.50 11.22 71 VAL A O 1
ATOM 733 N N A LYS A 1 72 ? 25.097 22.401 7.037 0.50 8.95 72 LYS A N 1
ATOM 734 N N B LYS A 1 72 ? 24.896 22.101 6.901 0.50 9.04 72 LYS A N 1
ATOM 735 C CA A LYS A 1 72 ? 26.056 22.022 8.073 0.50 11.68 72 LYS A CA 1
ATOM 736 C CA B LYS A 1 72 ? 25.692 21.530 7.985 0.50 11.15 72 LYS A CA 1
ATOM 737 C C A LYS A 1 72 ? 27.238 21.305 7.461 0.50 9.43 72 LYS A C 1
ATOM 738 C C B LYS A 1 72 ? 26.980 20.797 7.580 0.50 8.26 72 LYS A C 1
ATOM 739 O O A LYS A 1 72 ? 28.287 21.222 8.006 0.50 9.21 72 LYS A O 1
ATOM 740 O O B LYS A 1 72 ? 27.861 20.694 8.409 0.50 12.92 72 LYS A O 1
ATOM 751 N N A SER A 1 73 ? 27.143 20.888 6.238 0.50 10.19 73 SER A N 1
ATOM 752 N N B SER A 1 73 ? 26.989 20.178 6.392 0.50 9.43 73 SER A N 1
ATOM 753 C CA A SER A 1 73 ? 28.376 20.319 5.737 0.50 9.84 73 SER A CA 1
ATOM 754 C CA B SER A 1 73 ? 28.123 19.419 5.838 0.50 8.84 73 SER A CA 1
ATOM 755 C C A SER A 1 73 ? 28.647 20.888 4.402 0.50 9.36 73 SER A C 1
ATOM 756 C C B SER A 1 73 ? 28.412 19.919 4.467 0.50 8.24 73 SER A C 1
ATOM 757 O O A SER A 1 73 ? 27.789 21.521 3.783 0.50 10.09 73 SER A O 1
ATOM 758 O O B SER A 1 73 ? 27.501 20.154 3.694 0.50 11.18 73 SER A O 1
ATOM 763 N N A MET A 1 74 ? 29.888 20.726 3.976 0.60 7.57 74 MET A N 1
ATOM 764 N N B MET A 1 74 ? 29.700 20.074 4.191 0.40 7.64 74 MET A N 1
ATOM 765 C CA A MET A 1 74 ? 30.258 21.316 2.723 0.60 9.08 74 MET A CA 1
ATOM 766 C CA B MET A 1 74 ? 30.168 20.787 3.002 0.40 9.15 74 MET A CA 1
ATOM 767 C C A MET A 1 74 ? 31.035 20.277 1.914 0.60 9.86 74 MET A C 1
ATOM 768 C C B MET A 1 74 ? 30.837 19.862 1.995 0.40 8.72 74 MET A C 1
ATOM 769 O O A MET A 1 74 ? 31.872 19.577 2.436 0.60 10.59 74 MET A O 1
ATOM 770 O O B MET A 1 74 ? 31.474 18.906 2.452 0.40 8.97 74 MET A O 1
ATOM 779 N N . PRO A 1 75 ? 30.735 20.170 0.648 1.00 8.26 75 PRO A N 1
ATOM 780 C CA . PRO A 1 75 ? 29.740 21.027 -0.008 1.00 7.59 75 PRO A CA 1
ATOM 781 C C . PRO A 1 75 ? 28.325 20.497 0.203 1.00 7.04 75 PRO A C 1
ATOM 782 O O . PRO A 1 75 ? 28.099 19.289 0.337 1.00 8.44 75 PRO A O 1
ATOM 786 N N . THR A 1 76 ? 27.376 21.414 0.225 1.00 6.58 76 THR A N 1
ATOM 787 C CA . THR A 1 76 ? 25.966 21.057 0.102 1.00 6.71 76 THR A CA 1
ATOM 788 C C . THR A 1 76 ? 25.457 21.621 -1.179 1.00 6.12 76 THR A C 1
ATOM 789 O O . THR A 1 76 ? 25.702 22.816 -1.489 1.00 7.50 76 THR A O 1
ATOM 793 N N . PHE A 1 77 ? 24.707 20.824 -1.916 1.00 5.70 77 PHE A N 1
ATOM 794 C CA . PHE A 1 77 ? 24.039 21.274 -3.129 1.00 5.94 77 PHE A CA 1
ATOM 795 C C . PHE A 1 77 ? 22.538 21.321 -2.901 1.00 5.97 77 PHE A C 1
ATOM 796 O O . PHE A 1 77 ? 21.942 20.320 -2.475 1.00 7.26 77 PHE A O 1
ATOM 804 N N . GLN A 1 78 ? 21.963 22.508 -3.098 1.00 5.96 78 GLN A N 1
ATOM 805 C CA . GLN A 1 78 ? 20.509 22.669 -3.055 1.00 6.54 78 GLN A CA 1
ATOM 806 C C . GLN A 1 78 ? 20.002 22.961 -4.444 1.00 7.03 78 GLN A C 1
ATOM 807 O O . GLN A 1 78 ? 20.694 23.616 -5.247 1.00 8.61 78 GLN A O 1
ATOM 813 N N . PHE A 1 79 ? 18.782 22.526 -4.707 1.00 6.74 79 PHE A N 1
ATOM 814 C CA . PHE A 1 79 ? 18.190 22.624 -6.024 1.00 7.26 79 PHE A CA 1
ATOM 815 C C . PHE A 1 79 ? 16.852 23.306 -5.890 1.00 7.77 79 PHE A C 1
ATOM 816 O O . PHE A 1 79 ? 16.054 22.931 -5.006 1.00 8.98 79 PHE A O 1
ATOM 824 N N . PHE A 1 80 ? 16.582 24.273 -6.744 1.00 8.65 80 PHE A N 1
ATOM 825 C CA . PHE A 1 80 ? 15.334 25.040 -6.693 1.00 9.47 80 PHE A CA 1
ATOM 826 C C . PHE A 1 80 ? 14.683 25.078 -8.065 1.00 10.36 80 PHE A C 1
ATOM 827 O O . PHE A 1 80 ? 15.361 25.139 -9.098 1.00 10.16 80 PHE A O 1
ATOM 835 N N . LYS A 1 81 ? 13.345 25.126 -8.069 1.00 11.65 81 LYS A N 1
ATOM 836 C CA . LYS A 1 81 ? 12.604 25.349 -9.317 1.00 14.20 81 LYS A CA 1
ATOM 837 C C . LYS A 1 81 ? 11.409 26.219 -8.914 1.00 17.04 81 LYS A C 1
ATOM 838 O O . LYS A 1 81 ? 10.702 25.916 -7.964 1.00 20.73 81 LYS A O 1
ATOM 844 N N . LYS A 1 82 ? 11.276 27.357 -9.579 1.00 17.77 82 LYS A N 1
ATOM 845 C CA . LYS A 1 82 ? 10.167 28.284 -9.301 1.00 21.01 82 LYS A CA 1
ATOM 846 C C . LYS A 1 82 ? 10.160 28.736 -7.827 1.00 26.14 82 LYS A C 1
ATOM 847 O O . LYS A 1 82 ? 9.078 28.954 -7.205 1.00 50.24 82 LYS A O 1
ATOM 853 N N . GLY A 1 83 ? 11.365 28.953 -7.302 1.00 22.41 83 GLY A N 1
ATOM 854 C CA . GLY A 1 83 ? 11.575 29.476 -5.962 1.00 23.45 83 GLY A CA 1
ATOM 855 C C . GLY A 1 83 ? 11.524 28.447 -4.842 1.00 23.80 83 GLY A C 1
ATOM 856 O O . GLY A 1 83 ? 11.781 28.799 -3.676 1.00 28.97 83 GLY A O 1
ATOM 857 N N A GLN A 1 84 ? 11.124 27.212 -5.162 0.70 24.30 84 GLN A N 1
ATOM 858 N N B GLN A 1 84 ? 11.223 27.194 -5.182 0.30 17.14 84 GLN A N 1
ATOM 859 C CA A GLN A 1 84 ? 10.910 26.181 -4.146 0.70 24.17 84 GLN A CA 1
ATOM 860 C CA B GLN A 1 84 ? 10.884 26.177 -4.203 0.30 16.31 84 GLN A CA 1
ATOM 861 C C A GLN A 1 84 ? 12.098 25.259 -4.174 0.70 17.39 84 GLN A C 1
ATOM 862 C C B GLN A 1 84 ? 11.984 25.128 -4.197 0.30 17.42 84 GLN A C 1
ATOM 863 O O A GLN A 1 84 ? 12.653 24.967 -5.260 0.70 15.00 84 GLN A O 1
ATOM 864 O O B GLN A 1 84 ? 12.373 24.639 -5.274 0.30 12.40 84 GLN A O 1
ATOM 875 N N . LYS A 1 85 ? 12.473 24.762 -3.009 1.00 17.23 85 LYS A N 1
ATOM 876 C CA . LYS A 1 85 ? 13.498 23.723 -2.913 1.00 15.07 85 LYS A CA 1
ATOM 877 C C . LYS A 1 85 ? 12.969 22.342 -3.368 1.00 15.84 85 LYS A C 1
ATOM 878 O O . LYS A 1 85 ? 11.963 21.829 -2.815 1.00 20.06 85 LYS A O 1
ATOM 884 N N . VAL A 1 86 ? 13.623 21.769 -4.351 1.00 12.54 86 VAL A N 1
ATOM 885 C CA . VAL A 1 86 ? 13.210 20.496 -4.947 1.00 13.25 86 VAL A CA 1
ATOM 886 C C . VAL A 1 86 ? 14.266 19.411 -4.760 1.00 11.04 86 VAL A C 1
ATOM 887 O O . VAL A 1 86 ? 14.060 18.254 -5.134 1.00 12.42 86 VAL A O 1
ATOM 891 N N . GLY A 1 87 ? 15.409 19.739 -4.161 1.00 9.72 87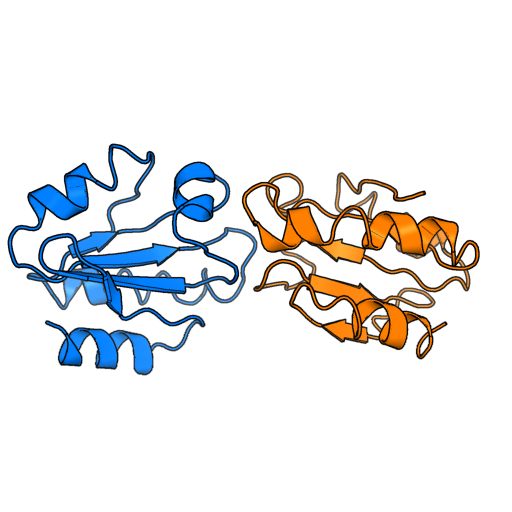 GLY A N 1
ATOM 892 C CA . GLY A 1 87 ? 16.396 18.715 -3.840 1.00 8.87 87 GLY A CA 1
ATOM 893 C C . GLY A 1 87 ? 17.485 19.292 -2.983 1.00 7.72 87 GLY A C 1
ATOM 894 O O . GLY A 1 87 ? 17.690 20.517 -2.928 1.00 7.76 87 GLY A O 1
ATOM 895 N N A GLU A 1 88 ? 18.217 18.409 -2.329 0.50 7.52 88 GLU A N 1
ATOM 896 N N B GLU A 1 88 ? 18.263 18.401 -2.397 0.50 7.96 88 GLU A N 1
ATOM 897 C CA A GLU A 1 88 ? 19.388 18.769 -1.559 0.50 7.00 88 GLU A CA 1
ATOM 898 C CA B GLU A 1 88 ? 19.363 18.771 -1.532 0.50 7.48 88 GLU A CA 1
ATOM 899 C C A GLU A 1 88 ? 20.146 17.528 -1.183 0.50 6.72 88 GLU A C 1
ATOM 900 C C B GLU A 1 88 ? 20.146 17.528 -1.183 0.50 6.93 88 GLU A C 1
ATOM 901 O O A GLU A 1 88 ? 19.542 16.549 -0.694 0.50 7.64 88 GLU A O 1
ATOM 902 O O B GLU A 1 88 ? 19.556 16.528 -0.747 0.50 8.59 88 GLU A O 1
ATOM 913 N N . PHE A 1 89 ? 21.461 17.578 -1.310 1.00 6.98 89 PHE A N 1
ATOM 914 C CA . PHE A 1 89 ? 22.315 16.524 -0.725 1.00 7.09 89 PHE A CA 1
ATOM 915 C C . PHE A 1 89 ? 23.655 17.167 -0.409 1.00 6.55 89 PHE A C 1
ATOM 916 O O . PHE A 1 89 ? 23.979 18.278 -0.904 1.00 7.01 89 PHE A O 1
ATOM 924 N N A SER A 1 90 ? 24.487 16.423 0.299 0.50 7.92 90 SER A N 1
ATOM 925 N N B SER A 1 90 ? 24.440 16.516 0.455 0.50 7.00 90 SER A N 1
ATOM 926 C CA A SER A 1 90 ? 25.778 16.879 0.699 0.50 8.07 90 SER A CA 1
ATOM 927 C CA B SER A 1 90 ? 25.795 16.948 0.794 0.50 7.31 90 SER A CA 1
ATOM 928 C C A SER A 1 90 ? 26.819 15.911 0.200 0.50 7.25 90 SER A C 1
ATOM 929 C C B SER A 1 90 ? 26.852 15.937 0.425 0.50 7.48 90 SER A C 1
ATOM 930 O O A SER A 1 90 ? 26.516 14.708 -0.110 0.50 6.55 90 SER A O 1
ATOM 931 O O B SER A 1 90 ? 26.612 14.758 0.435 0.50 6.82 90 SER A O 1
ATOM 936 N N . GLY A 1 91 ? 28.055 16.419 0.149 1.00 8.01 91 GLY A N 1
ATOM 937 C CA . GLY A 1 91 ? 29.186 15.635 -0.226 1.00 8.05 91 GLY A CA 1
ATOM 938 C C . GLY A 1 91 ? 29.630 15.903 -1.657 1.00 7.81 91 GLY A C 1
ATOM 939 O O . GLY A 1 91 ? 28.822 16.211 -2.538 1.00 8.49 91 GLY A O 1
ATOM 940 N N . ALA A 1 92 ? 30.940 15.783 -1.890 1.00 8.13 92 ALA A N 1
ATOM 941 C CA . ALA A 1 92 ? 31.491 16.081 -3.202 1.00 8.87 92 ALA A CA 1
ATOM 942 C C . ALA A 1 92 ? 31.378 14.863 -4.134 1.00 9.06 92 ALA A C 1
ATOM 943 O O . ALA A 1 92 ? 32.362 14.274 -4.556 1.00 12.79 92 ALA A O 1
ATOM 945 N N . ASN A 1 93 ? 30.160 14.523 -4.492 1.00 8.79 93 ASN A N 1
ATOM 946 C CA . ASN A 1 93 ? 29.802 13.302 -5.247 1.00 8.40 93 ASN A CA 1
ATOM 947 C C . ASN A 1 93 ? 29.434 13.765 -6.638 1.00 8.10 93 ASN A C 1
ATOM 948 O O . ASN A 1 93 ? 28.314 14.228 -6.894 1.00 7.90 93 ASN A O 1
ATOM 953 N N A LYS A 1 94 ? 30.363 13.693 -7.611 0.50 7.76 94 LYS A N 1
ATOM 954 N N B LYS A 1 94 ? 30.438 13.637 -7.505 0.50 9.60 94 LYS A N 1
ATOM 955 C CA A LYS A 1 94 ? 30.051 14.179 -8.984 0.50 7.07 94 LYS A CA 1
ATOM 956 C CA B LYS A 1 94 ? 30.334 14.176 -8.825 0.50 9.52 94 LYS A CA 1
ATOM 957 C C A LYS A 1 94 ? 28.943 13.411 -9.634 0.50 7.66 94 LYS A C 1
ATOM 958 C C B LYS A 1 94 ? 29.195 13.467 -9.647 0.50 8.62 94 LYS A C 1
ATOM 959 O O A LYS A 1 94 ? 28.023 13.959 -10.245 0.50 7.15 94 LYS A O 1
ATOM 960 O O B LYS A 1 94 ? 28.476 14.168 -10.375 0.50 6.94 94 LYS A O 1
ATOM 971 N N . GLU A 1 95 ? 29.059 12.116 -9.540 1.00 8.98 95 GLU A N 1
ATOM 972 C CA . GLU A 1 95 ? 28.022 11.318 -10.190 1.00 9.66 95 GLU A CA 1
ATOM 973 C C . GLU A 1 95 ? 26.620 11.776 -9.728 1.00 8.65 95 GLU A C 1
ATOM 974 O O . GLU A 1 95 ? 25.715 11.967 -10.522 1.00 9.61 95 GLU A O 1
ATOM 980 N N . LYS A 1 96 ? 26.472 11.863 -8.404 1.00 7.96 96 LYS A N 1
ATOM 981 C CA . LYS A 1 96 ? 25.176 12.219 -7.832 1.00 8.02 96 LYS A CA 1
ATOM 982 C C . LYS A 1 96 ? 24.789 13.657 -8.210 1.00 7.42 96 LYS A C 1
ATOM 983 O O . LYS A 1 96 ? 23.613 13.929 -8.476 1.00 7.92 96 LYS A O 1
ATOM 989 N N . LEU A 1 97 ? 25.757 14.558 -8.238 1.00 7.09 97 LEU A N 1
ATOM 990 C CA . LEU A 1 97 ? 25.463 15.924 -8.624 1.00 7.07 97 LEU A CA 1
ATOM 991 C C . LEU A 1 97 ? 24.858 15.968 -10.017 1.00 7.26 97 LEU A C 1
ATOM 992 O O . LEU A 1 97 ? 23.817 16.564 -10.263 1.00 8.18 97 LEU A O 1
ATOM 997 N N . GLU A 1 98 ? 25.572 15.362 -10.992 1.00 8.22 98 GLU A N 1
ATOM 998 C CA . GLU A 1 98 ? 25.053 15.395 -12.362 1.00 9.63 98 GLU A CA 1
ATOM 999 C C . GLU A 1 98 ? 23.749 14.594 -12.504 1.00 9.92 98 GLU A C 1
ATOM 1000 O O . GLU A 1 98 ? 22.881 15.032 -13.253 1.00 10.70 98 GLU A O 1
ATOM 1006 N N . ALA A 1 99 ? 23.628 13.450 -11.819 1.00 10.14 99 ALA A N 1
ATOM 1007 C CA . ALA A 1 99 ? 22.400 12.680 -11.882 1.00 11.41 99 ALA A CA 1
ATOM 1008 C C . ALA A 1 99 ? 21.211 13.488 -11.373 1.00 9.94 99 ALA A C 1
ATOM 1009 O O . ALA A 1 99 ? 20.097 13.413 -11.909 1.00 11.21 99 ALA A O 1
ATOM 1011 N N . THR A 1 100 ? 21.446 14.275 -10.327 1.00 8.82 100 THR A N 1
ATOM 1012 C CA . THR A 1 100 ? 20.346 15.013 -9.688 1.00 8.95 100 THR A CA 1
ATOM 1013 C C . THR A 1 100 ? 19.919 16.136 -10.605 1.00 9.45 100 THR A C 1
ATOM 1014 O O . THR A 1 100 ? 18.728 16.399 -10.731 1.00 10.44 100 THR A O 1
ATOM 1018 N N . ILE A 1 101 ? 20.883 16.798 -11.251 1.00 8.97 101 ILE A N 1
ATOM 1019 C CA . ILE A 1 101 ? 20.539 17.748 -12.248 1.00 9.54 101 ILE A CA 1
ATOM 1020 C C . ILE A 1 101 ? 19.601 17.152 -13.315 1.00 10.65 101 ILE A C 1
ATOM 1021 O O . ILE A 1 101 ? 18.570 17.706 -13.648 1.00 12.14 101 ILE A O 1
ATOM 1026 N N . ASN A 1 102 ? 19.996 16.015 -13.852 1.00 10.89 102 ASN A N 1
ATOM 1027 C CA . ASN A 1 102 ? 19.169 15.334 -14.887 1.00 12.31 102 ASN A CA 1
ATOM 1028 C C . ASN A 1 102 ? 17.806 14.896 -14.402 1.00 12.88 102 ASN A C 1
ATOM 1029 O O . ASN A 1 102 ? 16.844 14.929 -15.176 1.00 14.86 102 ASN A O 1
ATOM 1034 N N . GLU A 1 103 ? 17.723 14.553 -13.123 1.00 12.24 103 GLU A N 1
ATOM 1035 C CA . GLU A 1 103 ? 16.426 14.160 -12.557 1.00 13.59 103 GLU A CA 1
ATOM 1036 C C . GLU A 1 103 ? 15.474 15.317 -12.368 1.00 13.86 103 GLU A C 1
ATOM 1037 O O . GLU A 1 103 ? 14.250 15.136 -12.415 1.00 20.74 103 GLU A O 1
ATOM 1043 N N . LEU A 1 104 ? 15.992 16.500 -12.111 1.00 11.27 104 LEU A N 1
ATOM 1044 C CA . LEU A 1 104 ? 15.182 17.656 -11.724 1.00 12.22 104 LEU A CA 1
ATOM 1045 C C . LEU A 1 104 ? 14.967 18.688 -12.802 1.00 13.30 104 LEU A C 1
ATOM 1046 O O . LEU A 1 104 ? 14.087 19.546 -12.659 1.00 16.36 104 LEU A O 1
ATOM 1051 N N . VAL A 1 105 ? 15.813 18.681 -13.834 1.00 13.77 105 VAL A N 1
ATOM 1052 C CA . VAL A 1 105 ? 15.754 19.692 -14.864 1.00 14.94 105 VAL A CA 1
ATOM 1053 C C . VAL A 1 105 ? 14.441 19.642 -15.641 1.00 16.54 105 VAL A C 1
ATOM 1054 O O . VAL A 1 105 ? 13.833 18.606 -15.843 1.00 22.74 105 VAL A O 1
ATOM 1059 N N . MET B 1 1 ? 36.463 25.605 31.549 0.50 11.66 1 MET B N 1
ATOM 1060 C CA . MET B 1 1 ? 37.010 26.684 30.666 0.50 11.11 1 MET B CA 1
ATOM 1061 C C . MET B 1 1 ? 37.285 26.153 29.276 0.50 9.40 1 MET B C 1
ATOM 1062 O O . MET B 1 1 ? 37.719 25.011 29.137 0.50 9.33 1 MET B O 1
ATOM 1067 N N . VAL B 1 2 ? 36.946 26.955 28.267 1.00 12.93 2 VAL B N 1
ATOM 1068 C CA . VAL B 1 2 ? 37.209 26.629 26.903 1.00 11.42 2 VAL B CA 1
ATOM 1069 C C . VAL B 1 2 ? 38.173 27.714 26.314 1.00 13.66 2 VAL B C 1
ATOM 1070 O O . VAL B 1 2 ? 37.908 28.920 26.408 1.00 17.26 2 VAL B O 1
ATOM 1074 N N . LYS B 1 3 ? 39.292 27.300 25.688 1.00 13.72 3 LYS B N 1
ATOM 1075 C CA . LYS B 1 3 ? 40.212 28.295 25.055 1.00 13.00 3 LYS B CA 1
ATOM 1076 C C . LYS B 1 3 ? 39.801 28.508 23.602 1.00 11.29 3 LYS B C 1
ATOM 1077 O O . LYS B 1 3 ? 39.628 27.545 22.885 1.00 11.70 3 LYS B O 1
ATOM 1083 N N A GLN B 1 4 ? 39.914 29.711 23.059 0.70 10.29 4 GLN B N 1
ATOM 1084 N N B GLN B 1 4 ? 39.223 29.743 23.511 0.30 10.12 4 GLN B N 1
ATOM 1085 C CA A GLN B 1 4 ? 39.544 30.059 21.693 0.70 11.00 4 GLN B CA 1
ATOM 1086 C CA B GLN B 1 4 ? 38.772 30.334 22.268 0.30 9.29 4 GLN B CA 1
ATOM 1087 C C A GLN B 1 4 ? 40.825 30.086 20.892 0.70 10.91 4 GLN B C 1
ATOM 1088 C C B GLN B 1 4 ? 40.050 30.559 21.503 0.30 9.29 4 GLN B C 1
ATOM 1089 O O A GLN B 1 4 ? 41.647 30.940 21.100 0.70 17.35 4 GLN B O 1
ATOM 1090 O O B GLN B 1 4 ? 40.758 31.527 21.754 0.30 13.70 4 GLN B O 1
ATOM 1101 N N A ILE B 1 5 ? 40.977 29.168 19.949 0.70 9.95 5 ILE B N 1
ATOM 1102 N N B ILE B 1 5 ? 40.328 29.697 20.553 0.30 8.46 5 ILE B N 1
ATOM 1103 C CA A ILE B 1 5 ? 42.201 29.096 19.115 0.70 10.25 5 ILE B CA 1
ATOM 1104 C CA B ILE B 1 5 ? 41.557 29.817 19.802 0.30 7.65 5 ILE B CA 1
ATOM 1105 C C A ILE B 1 5 ? 42.147 30.088 17.959 0.70 12.46 5 ILE B C 1
ATOM 1106 C C B ILE B 1 5 ? 41.426 30.973 18.829 0.30 8.80 5 ILE B C 1
ATOM 1107 O O A ILE B 1 5 ? 41.171 30.137 17.213 0.70 16.69 5 ILE B O 1
ATOM 1108 O O B ILE B 1 5 ? 40.543 30.954 17.985 0.30 10.33 5 ILE B O 1
ATOM 1117 N N A GLU B 1 6 ? 43.198 30.900 17.820 0.70 11.11 6 GLU B N 1
ATOM 1118 N N B GLU B 1 6 ? 42.323 31.975 18.907 0.30 8.21 6 GLU B N 1
ATOM 1119 C CA A GLU B 1 6 ? 43.202 31.994 16.868 0.70 11.57 6 GLU B CA 1
ATOM 1120 C CA B GLU B 1 6 ? 42.166 33.234 18.215 0.30 8.67 6 GLU B CA 1
ATOM 1121 C C A GLU B 1 6 ? 44.163 31.780 15.701 0.70 10.97 6 GLU B C 1
ATOM 1122 C C B GLU B 1 6 ? 43.207 33.331 17.104 0.30 7.48 6 GLU B C 1
ATOM 1123 O O A GLU B 1 6 ? 44.156 32.547 14.776 0.70 13.18 6 GLU B O 1
ATOM 1124 O O B GLU B 1 6 ? 43.178 34.328 16.333 0.30 10.30 6 GLU B O 1
ATOM 1135 N N A SER B 1 7 ? 45.010 30.749 15.731 0.70 12.18 7 SER B N 1
ATOM 1136 N N B SER B 1 7 ? 44.030 32.334 16.842 0.30 8.03 7 SER B N 1
ATOM 1137 C CA A SER B 1 7 ? 46.010 30.576 14.678 0.70 12.35 7 SER B CA 1
ATOM 1138 C CA B SER B 1 7 ? 45.011 32.374 15.758 0.30 7.48 7 SER B CA 1
ATOM 1139 C C A SER B 1 7 ? 46.544 29.144 14.689 0.70 11.64 7 SER B C 1
ATOM 1140 C C B SER B 1 7 ? 45.561 30.978 15.464 0.30 7.39 7 SER B C 1
ATOM 1141 O O A SER B 1 7 ? 46.353 28.397 15.655 0.70 11.41 7 SER B O 1
ATOM 1142 O O B SER B 1 7 ? 45.403 30.058 16.267 0.30 8.14 7 SER B O 1
ATOM 1147 N N A LYS B 1 8 ? 47.238 28.779 13.609 0.70 11.76 8 LYS B N 1
ATOM 1148 N N B LYS B 1 8 ? 46.203 30.839 14.308 0.30 7.58 8 LYS B N 1
ATOM 1149 C CA A LYS B 1 8 ? 47.889 27.499 13.508 0.70 11.65 8 LYS B CA 1
ATOM 1150 C CA B LYS B 1 8 ? 46.808 29.583 13.924 0.30 7.65 8 LYS B CA 1
ATOM 1151 C C A LYS B 1 8 ? 48.912 27.366 14.631 0.70 12.09 8 LYS B C 1
ATOM 1152 C C B LYS B 1 8 ? 47.926 29.186 14.882 0.30 8.45 8 LYS B C 1
ATOM 1153 O O A LYS B 1 8 ? 49.048 26.291 15.224 0.70 12.27 8 LYS B O 1
ATOM 1154 O O B LYS B 1 8 ? 47.970 28.057 15.367 0.30 9.05 8 LYS B O 1
ATOM 1165 N N A THR B 1 9 ? 49.695 28.415 14.874 0.70 13.04 9 THR B N 1
ATOM 1166 N N B THR B 1 9 ? 48.798 30.127 15.222 0.30 9.19 9 THR B N 1
ATOM 1167 C CA A THR B 1 9 ? 50.694 28.316 15.939 0.70 12.86 9 THR B CA 1
ATOM 1168 C CA B THR B 1 9 ? 49.834 29.797 16.200 0.30 11.24 9 THR B CA 1
ATOM 1169 C C A THR B 1 9 ? 50.042 28.055 17.304 0.70 12.14 9 THR B C 1
ATOM 1170 C C B THR B 1 9 ? 49.280 29.335 17.574 0.30 10.67 9 THR B C 1
ATOM 1171 O O A THR B 1 9 ? 50.531 27.255 18.069 0.70 13.43 9 THR B O 1
ATOM 1172 O O B THR B 1 9 ? 49.831 28.408 18.205 0.30 10.54 9 THR B O 1
ATOM 1179 N N A ALA B 1 10 ? 48.957 28.761 17.604 0.70 13.14 10 ALA B N 1
ATOM 1180 N N B ALA B 1 10 ? 48.211 29.988 18.036 0.30 9.67 10 ALA B N 1
ATOM 1181 C CA A ALA B 1 10 ? 48.249 28.588 18.883 0.70 12.19 10 ALA B CA 1
ATOM 1182 C CA B ALA B 1 10 ? 47.623 29.655 19.334 0.30 9.86 10 ALA B CA 1
ATOM 1183 C C A ALA B 1 10 ? 47.724 27.184 19.033 0.70 11.94 10 ALA B C 1
ATOM 1184 C C B ALA B 1 10 ? 47.135 28.211 19.324 0.30 10.02 10 ALA B C 1
ATOM 1185 O O A ALA B 1 10 ? 47.780 26.592 20.111 0.70 12.36 10 ALA B O 1
ATOM 1186 O O B ALA B 1 10 ? 47.226 27.520 20.339 0.30 10.08 10 ALA B O 1
ATOM 1189 N N A PHE B 1 11 ? 47.250 26.602 17.943 0.70 11.46 11 PHE B N 1
ATOM 1190 N N B PHE B 1 11 ? 46.583 27.755 18.202 0.30 9.21 11 PHE B N 1
ATOM 1191 C CA A PHE B 1 11 ? 46.715 25.254 17.972 0.70 9.70 11 PHE B CA 1
ATOM 1192 C CA B PHE B 1 11 ? 46.119 26.375 18.125 0.30 8.77 11 PHE B CA 1
ATOM 1193 C C A PHE B 1 11 ? 47.813 24.269 18.323 0.70 10.97 11 PHE B C 1
ATOM 1194 C C B PHE B 1 11 ? 47.274 25.433 18.366 0.30 7.23 11 PHE B C 1
ATOM 1195 O O A PHE B 1 11 ? 47.653 23.410 19.187 0.70 11.27 11 PHE B O 1
ATOM 1196 O O B PHE B 1 11 ? 47.154 24.543 19.205 0.30 8.33 11 PHE B O 1
ATOM 1211 N N A GLN B 1 12 ? 48.922 24.353 17.602 0.70 11.77 12 GLN B N 1
ATOM 1212 N N B GLN B 1 12 ? 48.357 25.597 17.606 0.30 9.67 12 GLN B N 1
ATOM 1213 C CA A GLN B 1 12 ? 50.020 23.449 17.844 0.70 13.09 12 GLN B CA 1
ATOM 1214 C CA B GLN B 1 12 ? 49.474 24.679 17.718 0.30 8.99 12 GLN B CA 1
ATOM 1215 C C A GLN B 1 12 ? 50.611 23.615 19.247 0.70 11.77 12 GLN B C 1
ATOM 1216 C C B GLN B 1 12 ? 50.090 24.731 19.114 0.30 8.75 12 GLN B C 1
ATOM 1217 O O A GLN B 1 12 ? 50.899 22.647 19.938 0.70 13.87 12 GLN B O 1
ATOM 1218 O O B GLN B 1 12 ? 50.395 23.688 19.708 0.30 9.05 12 GLN B O 1
ATOM 1229 N N A GLU B 1 13 ? 50.657 24.854 19.710 0.70 12.75 13 GLU B N 1
ATOM 1230 N N B GLU B 1 13 ? 50.237 25.924 19.667 0.30 9.39 13 GLU B N 1
ATOM 1231 C CA A GLU B 1 13 ? 51.135 25.156 21.042 0.70 14.67 13 GLU B CA 1
ATOM 1232 C CA B GLU B 1 13 ? 50.781 26.055 21.028 0.30 10.14 13 GLU B CA 1
ATOM 1233 C C A GLU B 1 13 ? 50.175 24.586 22.080 0.70 16.68 13 GLU B C 1
ATOM 1234 C C B GLU B 1 13 ? 50.069 25.157 22.122 0.30 13.10 13 GLU B C 1
ATOM 1235 O O A GLU B 1 13 ? 50.655 23.975 23.065 0.70 15.28 13 GLU B O 1
ATOM 1236 O O B GLU B 1 13 ? 50.629 24.805 23.134 0.30 10.49 13 GLU B O 1
ATOM 1247 N N . ALA B 1 14 ? 48.836 24.739 21.878 1.00 16.49 14 ALA B N 1
ATOM 1248 C CA . ALA B 1 14 ? 47.925 24.067 22.823 1.00 16.44 14 ALA B CA 1
ATOM 1249 C C . ALA B 1 14 ? 48.147 22.559 22.797 1.00 16.42 14 ALA B C 1
ATOM 1250 O O . ALA B 1 14 ? 48.209 21.976 23.859 1.00 15.67 14 ALA B O 1
ATOM 1252 N N . LEU B 1 15 ? 48.292 21.914 21.621 1.00 15.65 15 LEU B N 1
ATOM 1253 C CA . LEU B 1 15 ? 48.532 20.464 21.567 1.00 17.40 15 LEU B CA 1
ATOM 1254 C C . LEU B 1 15 ? 49.826 20.165 22.245 1.00 17.09 15 LEU B C 1
ATOM 1255 O O . LEU B 1 15 ? 49.927 19.167 22.944 1.00 19.83 15 LEU B O 1
ATOM 1260 N N . ASP B 1 16 ? 50.838 21.009 21.952 1.00 19.12 16 ASP B N 1
ATOM 1261 C CA . ASP B 1 16 ? 52.174 20.748 22.415 1.00 20.99 16 ASP B CA 1
ATOM 1262 C C . ASP B 1 16 ? 52.337 21.027 23.885 1.00 21.66 16 ASP B C 1
ATOM 1263 O O . ASP B 1 16 ? 53.198 20.405 24.481 1.00 29.39 16 ASP B O 1
ATOM 1268 N N . ALA B 1 17 ? 51.518 21.916 24.483 1.00 19.23 17 ALA B N 1
ATOM 1269 C CA . ALA B 1 17 ? 51.589 22.201 25.917 1.00 18.37 17 ALA B CA 1
ATOM 1270 C C . ALA B 1 17 ? 50.698 21.299 26.764 1.00 16.51 17 ALA B C 1
ATOM 1271 O O . ALA B 1 17 ? 50.792 21.288 27.975 1.00 18.75 17 ALA B O 1
ATOM 1273 N N . ALA B 1 18 ? 49.876 20.484 26.099 1.00 14.93 18 ALA B N 1
ATOM 1274 C CA . ALA B 1 18 ? 48.917 19.644 26.786 1.00 14.02 18 ALA B CA 1
ATOM 1275 C C . ALA B 1 18 ? 49.480 18.483 27.599 1.00 16.79 18 ALA B C 1
ATOM 1276 O O . ALA B 1 18 ? 48.750 17.866 28.359 1.00 17.58 18 ALA B O 1
ATOM 1278 N N A GLY B 1 19 ? 50.740 18.134 27.372 0.50 20.98 19 GLY B N 1
ATOM 1279 N N B GLY B 1 19 ? 50.766 18.193 27.463 0.50 20.69 19 GLY B N 1
ATOM 1280 C CA A GLY B 1 19 ? 51.357 17.050 28.108 0.50 24.34 19 GLY B CA 1
ATOM 1281 C CA B GLY B 1 19 ? 51.343 17.107 28.219 0.50 23.63 19 GLY B CA 1
ATOM 1282 C C A GLY B 1 19 ? 50.646 15.736 27.856 0.50 25.90 19 GLY B C 1
ATOM 1283 C C B GLY B 1 19 ? 50.565 15.852 27.890 0.50 23.96 19 GLY B C 1
ATOM 1284 O O A GLY B 1 19 ? 50.524 15.253 26.708 0.50 21.19 19 GLY B O 1
ATOM 1285 O O B GLY B 1 19 ? 50.282 15.570 26.714 0.50 22.28 19 GLY B O 1
ATOM 1286 N N . ASP B 1 20 ? 50.169 15.138 28.934 1.00 24.36 20 ASP B N 1
ATOM 1287 C CA . ASP B 1 20 ? 49.486 13.889 28.791 1.00 24.32 20 ASP B CA 1
ATOM 1288 C C . ASP B 1 20 ? 47.960 13.982 28.681 1.00 24.42 20 ASP B C 1
ATOM 1289 O O . ASP B 1 20 ? 47.298 12.950 28.464 1.00 27.48 20 ASP B O 1
ATOM 1294 N N A LYS B 1 21 ? 47.427 15.207 28.828 0.50 21.18 21 LYS B N 1
ATOM 1295 N N B LYS B 1 21 ? 47.402 15.172 28.791 0.50 19.29 21 LYS B N 1
ATOM 1296 C CA A LYS B 1 21 ? 45.973 15.488 28.910 0.50 15.40 21 LYS B CA 1
ATOM 1297 C CA B LYS B 1 21 ? 45.965 1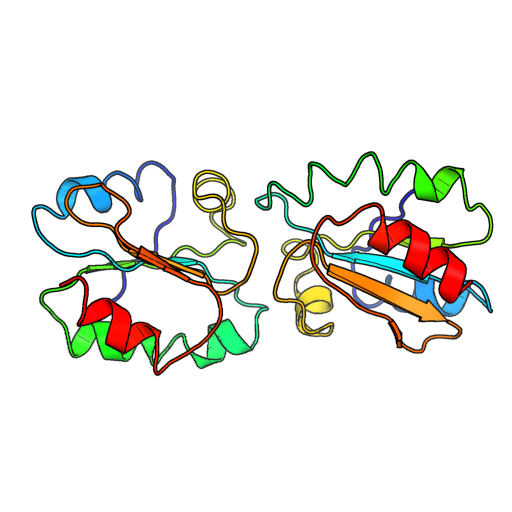5.257 28.861 0.50 18.51 21 LYS B CA 1
ATOM 1298 C C A LYS B 1 21 ? 45.239 15.268 27.556 0.50 14.53 21 LYS B C 1
ATOM 1299 C C B LYS B 1 21 ? 45.320 15.053 27.491 0.50 14.44 21 LYS B C 1
ATOM 1300 O O A LYS B 1 21 ? 45.668 15.828 26.539 0.50 11.60 21 LYS B O 1
ATOM 1301 O O B LYS B 1 21 ? 45.894 15.339 26.437 0.50 13.81 21 LYS B O 1
ATOM 1312 N N . LEU B 1 22 ? 44.113 14.528 27.535 1.00 11.76 22 LEU B N 1
ATOM 1313 C CA . LEU B 1 22 ? 43.214 14.584 26.387 1.00 10.65 22 LEU B CA 1
ATOM 1314 C C . LEU B 1 22 ? 42.849 16.033 26.048 1.00 8.99 22 LEU B C 1
ATOM 1315 O O . LEU B 1 22 ? 42.534 16.816 26.933 1.00 10.02 22 LEU B O 1
ATOM 1320 N N A VAL B 1 23 ? 42.667 16.199 24.738 0.50 8.30 23 VAL B N 1
ATOM 1321 N N B VAL B 1 23 ? 43.070 16.399 24.778 0.50 7.34 23 VAL B N 1
ATOM 1322 C CA A VAL B 1 23 ? 42.267 17.465 24.186 0.50 7.81 23 VAL B CA 1
ATOM 1323 C CA B VAL B 1 23 ? 42.595 17.680 24.208 0.50 6.97 23 VAL B CA 1
ATOM 1324 C C A VAL B 1 23 ? 41.041 17.222 23.303 0.50 6.55 23 VAL B C 1
ATOM 1325 C C B VAL B 1 23 ? 41.388 17.424 23.340 0.50 6.28 23 VAL B C 1
ATOM 1326 O O A VAL B 1 23 ? 41.022 16.298 22.487 0.50 6.46 23 VAL B O 1
ATOM 1327 O O B VAL B 1 23 ? 41.474 16.620 22.408 0.50 6.05 23 VAL B O 1
ATOM 1334 N N A VAL B 1 24 ? 40.052 18.094 23.484 0.50 6.43 24 VAL B N 1
ATOM 1335 N N B VAL B 1 24 ? 40.266 18.099 23.618 0.50 6.40 24 VAL B N 1
ATOM 1336 C CA A VAL B 1 24 ? 38.832 18.022 22.764 0.50 6.01 24 VAL B CA 1
ATOM 1337 C CA B VAL B 1 24 ? 39.109 18.051 22.685 0.50 6.51 24 VAL B CA 1
ATOM 1338 C C A VAL B 1 24 ? 38.651 19.334 22.048 0.50 5.84 24 VAL B C 1
ATOM 1339 C C B VAL B 1 24 ? 38.924 19.372 22.045 0.50 5.89 24 VAL B C 1
ATOM 1340 O O A VAL B 1 24 ? 38.523 20.359 22.680 0.50 4.77 24 VAL B O 1
ATOM 1341 O O B VAL B 1 24 ? 39.055 20.421 22.753 0.50 4.75 24 VAL B O 1
ATOM 1348 N N . VAL B 1 25 ? 38.599 19.323 20.733 1.00 6.50 25 VAL B N 1
ATOM 1349 C CA . VAL B 1 25 ? 38.468 20.506 19.926 1.00 6.67 25 VAL B CA 1
ATOM 1350 C C . VAL B 1 25 ? 37.127 20.536 19.247 1.00 6.35 25 VAL B C 1
ATOM 1351 O O . VAL B 1 25 ? 36.781 19.607 18.527 1.00 7.68 25 VAL B O 1
ATOM 1355 N N . ASP B 1 26 ? 36.380 21.643 19.473 1.00 6.14 26 ASP B N 1
ATOM 1356 C CA . ASP B 1 26 ? 35.140 21.881 18.762 1.00 6.85 26 ASP B CA 1
ATOM 1357 C C . ASP B 1 26 ? 35.389 22.825 17.607 1.00 6.44 26 ASP B C 1
ATOM 1358 O O . ASP B 1 26 ? 35.717 24.019 17.840 1.00 7.42 26 ASP B O 1
ATOM 1363 N N . PHE B 1 27 ? 35.288 22.333 16.378 1.00 6.56 27 PHE B N 1
ATOM 1364 C CA . PHE B 1 27 ? 35.328 23.152 15.176 1.00 7.14 27 PHE B CA 1
ATOM 1365 C C . PHE B 1 27 ? 33.886 23.540 14.876 1.00 7.19 27 PHE B C 1
ATOM 1366 O O . PHE B 1 27 ? 33.055 22.678 14.602 1.00 8.17 27 PHE B O 1
ATOM 1374 N N A SER B 1 28 ? 33.663 24.852 14.847 0.33 6.85 28 SER B N 1
ATOM 1375 N N B SER B 1 28 ? 33.607 24.834 14.871 0.33 7.33 28 SER B N 1
ATOM 1376 N N C SER B 1 28 ? 33.558 24.820 14.953 0.33 7.51 28 SER B N 1
ATOM 1377 C CA A SER B 1 28 ? 32.349 25.437 14.951 0.33 6.81 28 SER B CA 1
ATOM 1378 C CA B SER B 1 28 ? 32.247 25.300 14.772 0.33 8.19 28 SER B CA 1
ATOM 1379 C CA C SER B 1 28 ? 32.186 25.253 14.753 0.33 8.47 28 SER B CA 1
ATOM 1380 C C A SER B 1 28 ? 32.160 26.624 14.001 0.33 7.54 28 SER B C 1
ATOM 1381 C C B SER B 1 28 ? 32.142 26.631 14.054 0.33 7.90 28 SER B C 1
ATOM 1382 C C C SER B 1 28 ? 32.124 26.537 13.960 0.33 7.33 28 SER B C 1
ATOM 1383 O O A SER B 1 28 ? 33.139 27.187 13.483 0.33 7.84 28 SER B O 1
ATOM 1384 O O B SER B 1 28 ? 33.144 27.331 13.819 0.33 7.11 28 SER B O 1
ATOM 1385 O O C SER B 1 28 ? 33.151 27.115 13.563 0.33 8.15 28 SER B O 1
ATOM 1392 N N . ALA B 1 29 ? 30.906 27.014 13.760 1.00 8.71 29 ALA B N 1
ATOM 1393 C CA . ALA B 1 29 ? 30.591 28.255 13.053 1.00 9.60 29 ALA B CA 1
ATOM 1394 C C . ALA B 1 29 ? 29.421 28.908 13.734 1.00 10.77 29 ALA B C 1
ATOM 1395 O O . ALA B 1 29 ? 28.506 28.245 14.174 1.00 12.88 29 ALA B O 1
ATOM 1397 N N . THR B 1 30 ? 29.445 30.235 13.764 1.00 12.49 30 THR B N 1
ATOM 1398 C CA . THR B 1 30 ? 28.391 30.994 14.443 1.00 15.65 30 THR B CA 1
ATOM 1399 C C . THR B 1 30 ? 27.057 30.970 13.666 1.00 16.34 30 THR B C 1
ATOM 1400 O O . THR B 1 30 ? 25.997 31.201 14.258 1.00 25.55 30 THR B O 1
ATOM 1404 N N A TRP B 1 31 ? 27.097 30.671 12.398 0.50 12.88 31 TRP B N 1
ATOM 1405 N N B TRP B 1 31 ? 27.131 30.618 12.344 0.50 15.80 31 TRP B N 1
ATOM 1406 C CA A TRP B 1 31 ? 25.890 30.691 11.649 0.50 14.01 31 TRP B CA 1
ATOM 1407 C CA B TRP B 1 31 ? 25.968 30.447 11.362 0.50 15.33 31 TRP B CA 1
ATOM 1408 C C A TRP B 1 31 ? 25.220 29.320 11.693 0.50 10.22 31 TRP B C 1
ATOM 1409 C C B TRP B 1 31 ? 25.278 29.059 11.372 0.50 15.23 31 TRP B C 1
ATOM 1410 O O A TRP B 1 31 ? 24.115 29.215 11.199 0.50 10.26 31 TRP B O 1
ATOM 1411 O O B TRP B 1 31 ? 24.312 28.805 10.631 0.50 18.78 31 TRP B O 1
ATOM 1432 N N A CYS B 1 32 ? 25.909 28.314 12.257 0.50 9.60 32 CYS B N 1
ATOM 1433 N N B CYS B 1 32 ? 25.787 28.152 12.173 0.50 11.27 32 CYS B N 1
ATOM 1434 C CA A CYS B 1 32 ? 25.419 26.935 12.366 0.50 9.85 32 CYS B CA 1
ATOM 1435 C CA B CYS B 1 32 ? 25.252 26.840 12.154 0.50 11.05 32 CYS B CA 1
ATOM 1436 C C A CYS B 1 32 ? 24.517 26.760 13.572 0.50 9.47 32 CYS B C 1
ATOM 1437 C C B CYS B 1 32 ? 24.538 26.564 13.451 0.50 10.64 32 CYS B C 1
ATOM 1438 O O A CYS B 1 32 ? 24.994 26.896 14.691 0.50 9.19 32 CYS B O 1
ATOM 1439 O O B CYS B 1 32 ? 25.147 26.440 14.493 0.50 10.54 32 CYS B O 1
ATOM 1444 N N . GLY B 1 33 ? 23.224 26.497 13.356 1.00 10.25 33 GLY B N 1
ATOM 1445 C CA . GLY B 1 33 ? 22.331 26.440 14.554 1.00 10.52 33 GLY B CA 1
ATOM 1446 C C . GLY B 1 33 ? 22.702 25.370 15.571 1.00 10.39 33 GLY B C 1
ATOM 1447 O O . GLY B 1 33 ? 22.802 25.645 16.766 1.00 11.70 33 GLY B O 1
ATOM 1448 N N . PRO B 1 34 ? 22.954 24.161 15.100 1.00 10.55 34 PRO B N 1
ATOM 1449 C CA . PRO B 1 34 ? 23.303 23.139 16.095 1.00 10.95 34 PRO B CA 1
ATOM 1450 C C . PRO B 1 34 ? 24.641 23.393 16.775 1.00 9.66 34 PRO B C 1
ATOM 1451 O O . PRO B 1 34 ? 24.832 22.964 17.899 1.00 9.85 34 PRO B O 1
ATOM 1455 N N . CYS B 1 35 ? 25.579 24.079 16.094 1.00 8.88 35 CYS B N 1
ATOM 1456 C CA . CYS B 1 35 ? 26.792 24.487 16.785 1.00 7.76 35 CYS B CA 1
ATOM 1457 C C . CYS B 1 35 ? 26.475 25.375 17.944 1.00 8.26 35 CYS B C 1
ATOM 1458 O O . CYS B 1 35 ? 27.025 25.191 19.056 1.00 8.71 35 CYS B O 1
ATOM 1461 N N . LYS B 1 36 ? 25.607 26.367 17.745 1.00 9.00 36 LYS B N 1
ATOM 1462 C CA . LYS B 1 36 ? 25.238 27.257 18.834 1.00 10.50 36 LYS B CA 1
ATOM 1463 C C . LYS B 1 36 ? 24.532 26.487 19.934 1.00 10.45 36 LYS B C 1
ATOM 1464 O O . LYS B 1 36 ? 24.734 26.745 21.145 1.00 11.57 36 LYS B O 1
ATOM 1470 N N . MET B 1 37 ? 23.694 25.553 19.541 1.00 10.48 37 MET B N 1
ATOM 1471 C CA . MET B 1 37 ? 22.954 24.772 20.558 1.00 12.95 37 MET B CA 1
ATOM 1472 C C . MET B 1 37 ? 23.905 24.036 21.464 1.00 10.99 37 MET B C 1
ATOM 1473 O O . MET B 1 37 ? 23.671 24.000 22.697 1.00 12.74 37 MET B O 1
ATOM 1478 N N . ILE B 1 38 ? 24.942 23.382 20.911 1.00 9.39 38 ILE B N 1
ATOM 1479 C CA . ILE B 1 38 ? 25.794 22.504 21.703 1.00 9.21 38 ILE B CA 1
ATOM 1480 C C . ILE B 1 38 ? 26.883 23.295 22.409 1.00 8.17 38 ILE B C 1
ATOM 1481 O O . ILE B 1 38 ? 27.547 22.745 23.298 1.00 8.05 38 ILE B O 1
ATOM 1486 N N A LYS B 1 39 ? 27.158 24.491 21.948 0.50 7.16 39 LYS B N 1
ATOM 1487 N N B LYS B 1 39 ? 26.981 24.617 22.164 0.50 9.34 39 LYS B N 1
ATOM 1488 C CA A LYS B 1 39 ? 28.245 25.273 22.513 0.50 6.24 39 LYS B CA 1
ATOM 1489 C CA B LYS B 1 39 ? 28.009 25.421 22.829 0.50 9.39 39 LYS B CA 1
ATOM 1490 C C A LYS B 1 39 ? 28.260 25.302 24.101 0.50 6.17 39 LYS B C 1
ATOM 1491 C C B LYS B 1 39 ? 27.920 25.373 24.356 0.50 9.11 39 LYS B C 1
ATOM 1492 O O A LYS B 1 39 ? 29.276 25.042 24.698 0.50 6.05 39 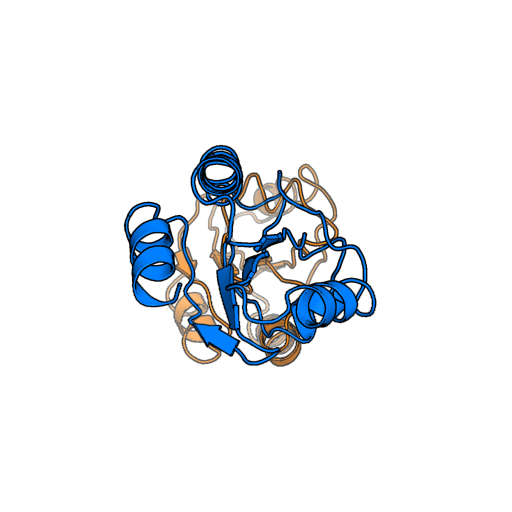LYS B O 1
ATOM 1493 O O B LYS B 1 39 ? 28.924 25.109 24.998 0.50 8.07 39 LYS B O 1
ATOM 1504 N N A PRO B 1 40 ? 27.134 25.630 24.768 0.50 6.80 40 PRO B N 1
ATOM 1505 N N B PRO B 1 40 ? 26.745 25.630 24.938 0.50 8.01 40 PRO B N 1
ATOM 1506 C CA A PRO B 1 40 ? 27.130 25.616 26.237 0.50 7.39 40 PRO B CA 1
ATOM 1507 C CA B PRO B 1 40 ? 26.730 25.600 26.383 0.50 8.17 40 PRO B CA 1
ATOM 1508 C C A PRO B 1 40 ? 27.200 24.218 26.880 0.50 7.43 40 PRO B C 1
ATOM 1509 C C B PRO B 1 40 ? 27.179 24.228 26.904 0.50 7.84 40 PRO B C 1
ATOM 1510 O O A PRO B 1 40 ? 27.585 24.072 28.022 0.50 6.21 40 PRO B O 1
ATOM 1511 O O B PRO B 1 40 ? 27.969 24.122 27.888 0.50 6.78 40 PRO B O 1
ATOM 1518 N N . PHE B 1 41 ? 26.719 23.168 26.206 1.00 7.54 41 PHE B N 1
ATOM 1519 C CA . PHE B 1 41 ? 27.004 21.822 26.667 1.00 6.88 41 PHE B CA 1
ATOM 1520 C C . PHE B 1 41 ? 28.491 21.523 26.595 1.00 6.32 41 PHE B C 1
ATOM 1521 O O . PHE B 1 41 ? 29.060 20.949 27.522 1.00 6.23 41 PHE B O 1
ATOM 1529 N N . PHE B 1 42 ? 29.160 21.928 25.501 1.00 6.70 42 PHE B N 1
ATOM 1530 C CA . PHE B 1 42 ? 30.605 21.789 25.429 1.00 6.76 42 PHE B CA 1
ATOM 1531 C C . PHE B 1 42 ? 31.283 22.490 26.583 1.00 6.52 42 PHE B C 1
ATOM 1532 O O . PHE B 1 42 ? 32.178 21.954 27.256 1.00 6.72 42 PHE B O 1
ATOM 1540 N N . HIS B 1 43 ? 30.840 23.717 26.871 1.00 6.80 43 HIS B N 1
ATOM 1541 C CA . HIS B 1 43 ? 31.389 24.445 27.994 1.00 7.40 43 HIS B CA 1
ATOM 1542 C C . HIS B 1 43 ? 31.112 23.720 29.317 1.00 7.49 43 HIS B C 1
ATOM 1543 O O . HIS B 1 43 ? 31.974 23.649 30.179 1.00 7.89 43 HIS B O 1
ATOM 1550 N N . SER B 1 44 ? 29.914 23.150 29.459 1.00 7.08 44 SER B N 1
ATOM 1551 C CA . SER B 1 44 ? 29.591 22.430 30.692 1.00 7.81 44 SER B CA 1
ATOM 1552 C C . SER B 1 44 ? 30.560 21.265 30.894 1.00 7.19 44 SER B C 1
ATOM 1553 O O . SER B 1 44 ? 31.000 20.994 32.031 1.00 8.18 44 SER B O 1
ATOM 1556 N N . LEU B 1 45 ? 30.919 20.576 29.803 1.00 6.97 45 LEU B N 1
ATOM 1557 C CA . LEU B 1 45 ? 31.824 19.451 29.918 1.00 7.13 45 LEU B CA 1
ATOM 1558 C C . LEU B 1 45 ? 33.181 19.922 30.366 1.00 7.42 45 LEU B C 1
ATOM 1559 O O . LEU B 1 45 ? 33.893 19.209 31.087 1.00 8.39 45 LEU B O 1
ATOM 1564 N N . SER B 1 46 ? 33.607 21.120 29.948 1.00 7.69 46 SER B N 1
ATOM 1565 C CA . SER B 1 46 ? 34.896 21.642 30.379 1.00 8.97 46 SER B CA 1
ATOM 1566 C C . SER B 1 46 ? 34.944 21.867 31.887 1.00 9.39 46 SER B C 1
ATOM 1567 O O . SER B 1 46 ? 36.001 21.741 32.476 1.00 11.49 46 SER B O 1
ATOM 1570 N N . GLU B 1 47 ? 33.794 22.153 32.512 1.00 8.69 47 GLU B N 1
ATOM 1571 C CA . GLU B 1 47 ? 33.746 22.310 33.958 1.00 9.45 47 GLU B CA 1
ATOM 1572 C C . GLU B 1 47 ? 33.650 20.971 34.680 1.00 9.79 47 GLU B C 1
ATOM 1573 O O . GLU B 1 47 ? 34.212 20.815 35.758 1.00 11.69 47 GLU B O 1
ATOM 1579 N N . LYS B 1 48 ? 32.952 20.020 34.070 1.00 8.91 48 LYS B N 1
ATOM 1580 C CA . LYS B 1 48 ? 32.753 18.670 34.648 1.00 9.82 48 LYS B CA 1
ATOM 1581 C C . LYS B 1 48 ? 34.020 17.851 34.567 1.00 9.86 48 LYS B C 1
ATOM 1582 O O . LYS B 1 48 ? 34.249 17.025 35.459 1.00 12.11 48 LYS B O 1
ATOM 1588 N N . TYR B 1 49 ? 34.824 18.018 33.487 1.00 10.35 49 TYR B N 1
ATOM 1589 C CA . TYR B 1 49 ? 36.045 17.273 33.242 1.00 10.97 49 TYR B CA 1
ATOM 1590 C C . TYR B 1 49 ? 37.276 18.171 33.264 1.00 11.41 49 TYR B C 1
ATOM 1591 O O . TYR B 1 49 ? 37.796 18.524 32.228 1.00 11.25 49 TYR B O 1
ATOM 1600 N N . SER B 1 50 ? 37.710 18.594 34.472 1.00 13.85 50 SER B N 1
ATOM 1601 C CA . SER B 1 50 ? 38.820 19.540 34.614 1.00 16.23 50 SER B CA 1
ATOM 1602 C C . SER B 1 50 ? 40.182 18.944 34.234 1.00 15.39 50 SER B C 1
ATOM 1603 O O . SER B 1 50 ? 41.159 19.658 34.080 1.00 19.66 50 SER B O 1
ATOM 1606 N N . ASN B 1 51 ? 40.204 17.614 34.079 1.00 14.43 51 ASN B N 1
ATOM 1607 C CA . ASN B 1 51 ? 41.345 16.799 33.662 1.00 15.28 51 ASN B CA 1
ATOM 1608 C C . ASN B 1 51 ? 41.501 16.722 32.136 1.00 14.13 51 ASN B C 1
ATOM 1609 O O . ASN B 1 51 ? 42.446 16.105 31.673 1.00 19.06 51 ASN B O 1
ATOM 1614 N N . VAL B 1 52 ? 40.593 17.349 31.394 1.00 12.41 52 VAL B N 1
ATOM 1615 C CA . VAL B 1 52 ? 40.592 17.358 29.931 1.00 10.40 52 VAL B CA 1
ATOM 1616 C C . VAL B 1 52 ? 40.702 18.823 29.488 1.00 8.99 52 VAL B C 1
ATOM 1617 O O . VAL B 1 52 ? 40.172 19.719 30.140 1.00 10.24 52 VAL B O 1
ATOM 1621 N N . ILE B 1 53 ? 41.430 19.052 28.389 1.00 9.57 53 ILE B N 1
ATOM 1622 C CA . ILE B 1 53 ? 41.571 20.361 27.817 1.00 8.71 53 ILE B CA 1
ATOM 1623 C C . ILE B 1 53 ? 40.555 20.574 26.700 1.00 7.84 53 ILE B C 1
ATOM 1624 O O . ILE B 1 53 ? 40.476 19.733 25.809 1.00 8.92 53 ILE B O 1
ATOM 1629 N N . PHE B 1 54 ? 39.815 21.665 26.746 1.00 7.39 54 PHE B N 1
ATOM 1630 C CA . PHE B 1 54 ? 38.801 21.963 25.742 1.00 6.87 54 PHE B CA 1
ATOM 1631 C C . PHE B 1 54 ? 39.200 23.202 24.963 1.00 7.14 54 PHE B C 1
ATOM 1632 O O . PHE B 1 54 ? 39.457 24.236 25.550 1.00 8.83 54 PHE B O 1
ATOM 1640 N N . LEU B 1 55 ? 39.166 23.082 23.640 1.00 6.72 55 LEU B N 1
ATOM 1641 C CA . LEU B 1 55 ? 39.485 24.168 22.726 1.00 7.26 55 LEU B CA 1
ATOM 1642 C C . LEU B 1 55 ? 38.338 24.374 21.764 1.00 6.98 55 LEU B C 1
ATOM 1643 O O . LEU B 1 55 ? 37.640 23.407 21.395 1.00 7.16 55 LEU B O 1
ATOM 1648 N N A GLU B 1 56 ? 38.327 25.554 21.162 0.33 6.73 56 GLU B N 1
ATOM 1649 N N B GLU B 1 56 ? 37.992 25.647 21.463 0.33 6.82 56 GLU B N 1
ATOM 1650 N N C GLU B 1 56 ? 38.286 25.580 21.239 0.33 8.45 56 GLU B N 1
ATOM 1651 C CA A GLU B 1 56 ? 37.370 25.838 20.121 0.33 6.12 56 GLU B CA 1
ATOM 1652 C CA B GLU B 1 56 ? 36.992 25.978 20.392 0.33 6.77 56 GLU B CA 1
ATOM 1653 C CA C GLU B 1 56 ? 37.286 25.927 20.279 0.33 8.49 56 GLU B CA 1
ATOM 1654 C C A GLU B 1 56 ? 38.106 26.463 18.939 0.33 5.76 56 GLU B C 1
ATOM 1655 C C B GLU B 1 56 ? 37.665 26.753 19.278 0.33 6.78 56 GLU B C 1
ATOM 1656 C C C GLU B 1 56 ? 37.978 26.599 19.105 0.33 8.78 56 GLU B C 1
ATOM 1657 O O A GLU B 1 56 ? 38.987 27.324 19.116 0.33 6.27 56 GLU B O 1
ATOM 1658 O O B GLU B 1 56 ? 38.345 27.760 19.521 0.33 7.74 56 GLU B O 1
ATOM 1659 O O C GLU B 1 56 ? 38.785 27.523 19.310 0.33 9.67 56 GLU B O 1
ATOM 1675 N N A VAL B 1 57 ? 37.754 26.011 17.747 0.50 6.37 57 VAL B N 1
ATOM 1676 N N B VAL B 1 57 ? 37.469 26.266 18.061 0.50 7.09 57 VAL B N 1
ATOM 1677 C CA A VAL B 1 57 ? 38.200 26.617 16.501 0.50 6.49 57 VAL B CA 1
ATOM 1678 C CA B VAL B 1 57 ? 37.993 26.865 16.820 0.50 8.21 57 VAL B CA 1
ATOM 1679 C C A VAL B 1 57 ? 37.017 27.092 15.741 0.50 6.81 57 VAL B C 1
ATOM 1680 C C B VAL B 1 57 ? 36.762 27.235 15.967 0.50 7.99 57 VAL B C 1
ATOM 1681 O O A VAL B 1 57 ? 36.272 26.282 15.161 0.50 6.41 57 VAL B O 1
ATOM 1682 O O B VAL B 1 57 ? 35.975 26.387 15.582 0.50 7.47 57 VAL B O 1
ATOM 1689 N N A ASP B 1 58 ? 36.913 28.414 15.642 0.50 8.26 58 ASP B N 1
ATOM 1690 N N B ASP B 1 58 ? 36.594 28.531 15.718 0.50 8.20 58 ASP B N 1
ATOM 1691 C CA A ASP B 1 58 ? 35.875 28.996 14.836 0.50 9.01 58 ASP B CA 1
ATOM 1692 C CA B ASP B 1 58 ? 35.504 29.080 14.915 0.50 7.73 58 ASP B CA 1
ATOM 1693 C C A ASP B 1 58 ? 36.347 29.013 13.411 0.50 9.70 58 ASP B C 1
ATOM 1694 C C B ASP B 1 58 ? 36.071 29.196 13.492 0.50 9.25 58 ASP B C 1
ATOM 1695 O O A ASP B 1 58 ? 37.446 29.534 13.088 0.50 11.48 58 ASP B O 1
ATOM 1696 O O B ASP B 1 58 ? 36.992 29.951 13.279 0.50 9.44 58 ASP B O 1
ATOM 1705 N N . VAL B 1 59 ? 35.531 28.427 12.543 1.00 11.22 59 VAL B N 1
ATOM 1706 C CA . VAL B 1 59 ? 36.022 28.313 11.145 1.00 13.26 59 VAL B CA 1
ATOM 1707 C C . VAL B 1 59 ? 35.898 29.571 10.346 1.00 14.74 59 VAL B C 1
ATOM 1708 O O . VAL B 1 59 ? 36.632 29.731 9.355 1.00 17.99 59 VAL B O 1
ATOM 1712 N N A ASP B 1 60 ? 34.891 30.377 10.643 0.50 14.49 60 ASP B N 1
ATOM 1713 N N B ASP B 1 60 ? 35.243 30.604 10.897 0.50 17.18 60 ASP B N 1
ATOM 1714 C CA A ASP B 1 60 ? 34.827 31.623 9.950 0.50 18.31 60 ASP B CA 1
ATOM 1715 C CA B ASP B 1 60 ? 35.200 31.939 10.295 0.50 18.90 60 ASP B CA 1
ATOM 1716 C C A ASP B 1 60 ? 36.111 32.390 10.258 0.50 16.20 60 ASP B C 1
ATOM 1717 C C B ASP B 1 60 ? 36.419 32.841 10.719 0.50 16.89 60 ASP B C 1
ATOM 1718 O O A ASP B 1 60 ? 36.564 33.148 9.410 0.50 24.34 60 ASP B O 1
ATOM 1719 O O B ASP B 1 60 ? 36.742 33.730 9.931 0.50 19.41 60 ASP B O 1
ATOM 1728 N N A ASP B 1 61 ? 36.738 32.188 11.407 0.50 14.23 61 ASP B N 1
ATOM 1729 N N B ASP B 1 61 ? 37.081 32.666 11.881 0.50 14.08 61 ASP B N 1
ATOM 1730 C CA A ASP B 1 61 ? 37.834 33.019 11.913 0.50 13.49 61 ASP B CA 1
ATOM 1731 C CA B ASP B 1 61 ? 38.331 33.389 12.253 0.50 14.61 61 ASP B CA 1
ATOM 1732 C C A ASP B 1 61 ? 39.227 32.422 11.777 0.50 12.31 61 ASP B C 1
ATOM 1733 C C B ASP B 1 61 ? 39.657 32.595 12.271 0.50 12.59 61 ASP B C 1
ATOM 1734 O O A ASP B 1 61 ? 40.230 33.094 11.829 0.50 15.38 61 ASP B O 1
ATOM 1735 O O B ASP B 1 61 ? 40.784 33.159 12.316 0.50 13.34 61 ASP B O 1
ATOM 1744 N N A CYS B 1 62 ? 39.265 31.108 11.636 0.50 12.60 62 CYS B N 1
ATOM 1745 N N B CYS B 1 62 ? 39.540 31.289 12.125 0.50 11.08 62 CYS B N 1
ATOM 1746 C CA A CYS B 1 62 ? 40.506 30.301 11.640 0.50 10.96 62 CYS B CA 1
ATOM 1747 C CA B CYS B 1 62 ? 40.641 30.433 12.168 0.50 9.55 62 CYS B CA 1
ATOM 1748 C C A CYS B 1 62 ? 40.454 29.363 10.451 0.50 10.21 62 CYS B C 1
ATOM 1749 C C B CYS B 1 62 ? 40.501 29.398 11.085 0.50 7.72 62 CYS B C 1
ATOM 1750 O O A CYS B 1 62 ? 40.517 28.149 10.628 0.50 9.08 62 CYS B O 1
ATOM 1751 O O B CYS B 1 62 ? 40.722 28.215 11.305 0.50 7.78 62 CYS B O 1
ATOM 1756 N N A ALA B 1 63 ? 40.264 29.898 9.245 0.50 10.11 63 ALA B N 1
ATOM 1757 N N B ALA B 1 63 ? 40.140 29.893 9.896 0.50 8.65 63 ALA B N 1
ATOM 1758 C CA A ALA B 1 63 ? 40.192 29.051 8.049 0.50 12.26 63 ALA B CA 1
ATOM 1759 C CA B ALA B 1 63 ? 39.839 29.033 8.710 0.50 7.87 63 ALA B CA 1
ATOM 1760 C C A ALA B 1 63 ? 41.427 28.171 7.921 0.50 11.04 63 ALA B C 1
ATOM 1761 C C B ALA B 1 63 ? 40.982 28.159 8.363 0.50 8.35 63 ALA B C 1
ATOM 1762 O O A ALA B 1 63 ? 41.280 27.051 7.413 0.50 12.40 63 ALA B O 1
ATOM 1763 O O B ALA B 1 63 ? 40.827 27.002 7.911 0.50 8.61 63 ALA B O 1
ATOM 1766 N N A ASP B 1 64 ? 42.613 28.645 8.358 0.50 10.52 64 ASP B N 1
ATOM 1767 N N B ASP B 1 64 ? 42.162 28.720 8.465 0.50 8.21 64 ASP B N 1
ATOM 1768 C CA A ASP B 1 64 ? 43.861 27.829 8.241 0.50 7.70 64 ASP B CA 1
ATOM 1769 C CA B ASP B 1 64 ? 43.298 27.920 8.019 0.50 7.11 64 ASP B CA 1
ATOM 1770 C C A ASP B 1 64 ? 44.015 26.643 9.186 0.50 6.52 64 ASP B C 1
ATOM 1771 C C B ASP B 1 64 ? 43.481 26.701 8.885 0.50 5.92 64 ASP B C 1
ATOM 1772 O O A ASP B 1 64 ? 44.464 25.581 8.769 0.50 7.59 64 ASP B O 1
ATOM 1773 O O B ASP B 1 64 ? 43.935 25.669 8.411 0.50 6.12 64 ASP B O 1
ATOM 1782 N N A VAL B 1 65 ? 43.606 26.771 10.448 0.50 6.15 65 VAL B N 1
ATOM 1783 N N B VAL B 1 65 ? 43.065 26.793 10.138 0.50 5.66 65 VAL B N 1
ATOM 1784 C CA A VAL B 1 65 ? 43.598 25.626 11.344 0.50 5.77 65 VAL B CA 1
ATOM 1785 C CA B VAL B 1 65 ? 43.069 25.659 11.010 0.50 4.80 65 VAL B CA 1
ATOM 1786 C C A VAL B 1 65 ? 42.540 24.620 10.856 0.50 4.97 65 VAL B C 1
ATOM 1787 C C B VAL B 1 65 ? 42.018 24.664 10.563 0.50 5.13 65 VAL B C 1
ATOM 1788 O O A VAL B 1 65 ? 42.806 23.422 10.785 0.50 5.80 65 VAL B O 1
ATOM 1789 O O B VAL B 1 65 ? 42.231 23.431 10.540 0.50 5.50 65 VAL B O 1
ATOM 1796 N N A ALA B 1 66 ? 41.317 25.102 10.558 0.50 5.47 66 ALA B N 1
ATOM 1797 N N B ALA B 1 66 ? 40.847 25.154 10.163 0.50 6.04 66 ALA B N 1
ATOM 1798 C CA A ALA B 1 66 ? 40.232 24.193 10.053 0.50 5.49 66 ALA B CA 1
ATOM 1799 C CA B ALA B 1 66 ? 39.805 24.295 9.615 0.50 6.73 66 ALA B CA 1
ATOM 1800 C C A ALA B 1 66 ? 40.579 23.444 8.746 0.50 7.37 66 ALA B C 1
ATOM 1801 C C B ALA B 1 66 ? 40.413 23.497 8.476 0.50 8.47 66 ALA B C 1
ATOM 1802 O O A ALA B 1 66 ? 40.069 22.297 8.480 0.50 7.63 66 ALA B O 1
ATOM 1803 O O B ALA B 1 66 ? 40.490 22.275 8.508 0.50 8.27 66 ALA B O 1
ATOM 1806 N N A SER B 1 67 ? 41.336 24.160 7.863 0.50 7.26 67 SER B N 1
ATOM 1807 N N B SER B 1 67 ? 41.000 24.200 7.520 0.50 8.97 67 SER B N 1
ATOM 1808 C CA A SER B 1 67 ? 41.843 23.592 6.597 0.50 10.37 67 SER B CA 1
ATOM 1809 C CA B SER B 1 67 ? 41.531 23.483 6.386 0.50 8.42 67 SER B CA 1
ATOM 1810 C C A SER B 1 67 ? 42.873 22.515 6.854 0.50 8.31 67 SER B C 1
ATOM 1811 C C B SER B 1 67 ? 42.512 22.370 6.781 0.50 7.41 67 SER B C 1
ATOM 1812 O O A SER B 1 67 ? 42.810 21.414 6.290 0.50 8.28 67 SER B O 1
ATOM 1813 O O B SER B 1 67 ? 42.354 21.206 6.354 0.50 7.29 67 SER B O 1
ATOM 1818 N N A GLU B 1 68 ? 43.839 22.826 7.708 0.50 8.08 68 GLU B N 1
ATOM 1819 N N B GLU B 1 68 ? 43.507 22.695 7.619 0.50 7.24 68 GLU B N 1
ATOM 1820 C CA A GLU B 1 68 ? 44.846 21.836 8.001 0.50 9.65 68 GLU B CA 1
ATOM 1821 C CA B GLU B 1 68 ? 44.586 21.764 7.906 0.50 7.99 68 GLU B CA 1
ATOM 1822 C C A GLU B 1 68 ? 44.232 20.627 8.728 0.50 9.61 68 GLU B C 1
ATOM 1823 C C B GLU B 1 68 ? 44.067 20.613 8.718 0.50 8.02 68 GLU B C 1
ATOM 1824 O O A GLU B 1 68 ? 44.622 19.483 8.441 0.50 13.98 68 GLU B O 1
ATOM 1825 O O B GLU B 1 68 ? 44.736 19.596 8.789 0.50 9.54 68 GLU B O 1
ATOM 1836 N N A SER B 1 69 ? 43.197 20.832 9.564 0.60 7.54 69 SER B N 1
ATOM 1837 N N B SER B 1 69 ? 42.831 20.749 9.276 0.40 6.45 69 SER B N 1
ATOM 1838 C CA A SER B 1 69 ? 42.544 19.772 10.250 0.60 8.03 69 SER B CA 1
ATOM 1839 C CA B SER B 1 69 ? 42.166 19.791 10.178 0.40 7.74 69 SER B CA 1
ATOM 1840 C C A SER B 1 69 ? 41.520 18.944 9.455 0.60 7.17 69 SER B C 1
ATOM 1841 C C B SER B 1 69 ? 41.289 18.883 9.389 0.40 8.00 69 SER B C 1
ATOM 1842 O O A SER B 1 69 ? 40.970 18.013 10.043 0.60 8.24 69 SER B O 1
ATOM 1843 O O B SER B 1 69 ? 40.647 17.959 9.917 0.40 8.53 69 SER B O 1
ATOM 1848 N N A GLU B 1 70 ? 41.259 19.247 8.169 0.60 8.28 70 GLU B N 1
ATOM 1849 N N B GLU B 1 70 ? 41.246 19.184 8.103 0.40 8.22 70 GLU B N 1
ATOM 1850 C CA A GLU B 1 70 ? 40.451 18.424 7.276 0.60 8.76 70 GLU B CA 1
ATOM 1851 C CA B GLU B 1 70 ? 40.468 18.426 7.168 0.40 9.21 70 GLU B CA 1
ATOM 1852 C C A GLU B 1 70 ? 38.967 18.331 7.700 0.60 9.07 70 GLU B C 1
ATOM 1853 C C B GLU B 1 70 ? 39.034 18.456 7.649 0.40 8.99 70 GLU B C 1
ATOM 1854 O O A GLU B 1 70 ? 38.340 17.394 7.427 0.60 12.38 70 GLU B O 1
ATOM 1855 O O B GLU B 1 70 ? 38.305 17.507 7.540 0.40 11.74 70 GLU B O 1
ATOM 1866 N N A VAL B 1 71 ? 38.338 19.259 8.342 0.30 9.15 71 VAL B N 1
ATOM 1867 N N B VAL B 1 71 ? 38.621 19.589 8.151 0.70 8.63 71 VAL B N 1
ATOM 1868 C CA A VAL B 1 71 ? 36.895 19.079 8.663 0.30 7.56 71 VAL B CA 1
ATOM 1869 C CA B VAL B 1 71 ? 37.197 19.749 8.614 0.70 8.21 71 VAL B CA 1
ATOM 1870 C C A VAL B 1 71 ? 35.931 19.416 7.465 0.30 5.94 71 VAL B C 1
ATOM 1871 C C B VAL B 1 71 ? 36.315 19.929 7.374 0.70 7.51 71 VAL B C 1
ATOM 1872 O O A VAL B 1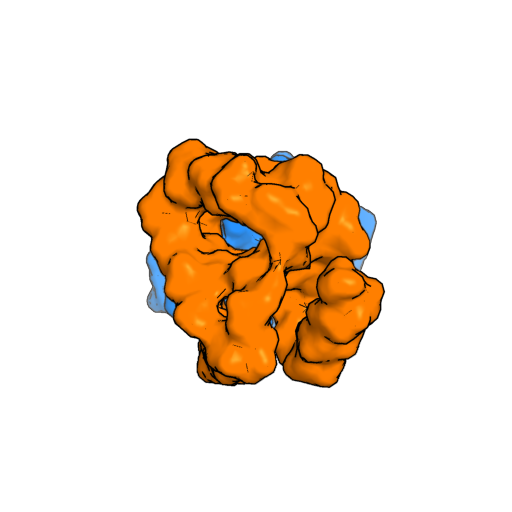 71 ? 36.339 20.150 6.542 0.30 7.14 71 VAL B O 1
ATOM 1873 O O B VAL B 1 71 ? 36.679 20.615 6.461 0.70 8.65 71 VAL B O 1
ATOM 1880 N N A LYS B 1 72 ? 34.689 18.892 7.412 0.33 5.65 72 LYS B N 1
ATOM 1881 N N B LYS B 1 72 ? 35.092 19.366 7.385 0.33 6.58 72 LYS B N 1
ATOM 1882 N N C LYS B 1 72 ? 35.246 19.093 7.581 0.33 4.98 72 LYS B N 1
ATOM 1883 C CA A LYS B 1 72 ? 33.736 19.117 6.265 0.33 6.81 72 LYS B CA 1
ATOM 1884 C CA B LYS B 1 72 ? 34.101 19.485 6.264 0.33 7.30 72 LYS B CA 1
ATOM 1885 C CA C LYS B 1 72 ? 34.327 19.180 6.472 0.33 6.03 72 LYS B CA 1
ATOM 1886 C C A LYS B 1 72 ? 32.300 19.328 6.767 0.33 6.62 72 LYS B C 1
ATOM 1887 C C B LYS B 1 72 ? 32.612 19.461 6.659 0.33 6.76 72 LYS B C 1
ATOM 1888 C C C LYS B 1 72 ? 32.942 19.565 6.964 0.33 5.13 72 LYS B C 1
ATOM 1889 O O A LYS B 1 72 ? 31.453 19.841 6.017 0.33 7.75 72 LYS B O 1
ATOM 1890 O O B LYS B 1 72 ? 31.744 19.224 5.851 0.33 8.94 72 LYS B O 1
ATOM 1891 O O C LYS B 1 72 ? 32.090 19.987 6.173 0.33 7.21 72 LYS B O 1
ATOM 1907 N N A SER B 1 73 ? 32.069 19.003 8.050 0.33 6.80 73 SER B N 1
ATOM 1908 N N B SER B 1 73 ? 32.315 19.650 7.939 0.33 4.78 73 SER B N 1
ATOM 1909 N N C SER B 1 73 ? 32.704 19.414 8.283 0.33 4.92 73 SER B N 1
ATOM 1910 C CA A SER B 1 73 ? 30.737 19.105 8.649 0.33 6.18 73 SER B CA 1
ATOM 1911 C CA B SER B 1 73 ? 30.947 19.770 8.416 0.33 4.75 73 SER B CA 1
ATOM 1912 C CA C SER B 1 73 ? 31.366 19.541 8.798 0.33 5.18 73 SER B CA 1
ATOM 1913 C C A SER B 1 73 ? 30.840 19.849 9.999 0.33 6.13 73 SER B C 1
ATOM 1914 C C B SER B 1 73 ? 31.012 20.443 9.776 0.33 4.97 73 SER B C 1
ATOM 1915 C C C SER B 1 73 ? 31.441 20.256 10.155 0.33 4.73 73 SER B C 1
ATOM 1916 O O A SER B 1 73 ? 31.799 19.663 10.735 0.33 7.01 73 SER B O 1
ATOM 1917 O O B SER B 1 73 ? 31.975 20.358 10.502 0.33 4.00 73 SER B O 1
ATOM 1918 O O C SER B 1 73 ? 32.450 20.262 10.834 0.33 5.52 73 SER B O 1
ATOM 1925 N N A MET B 1 74 ? 29.906 20.739 10.316 0.70 9.39 74 MET B N 1
ATOM 1926 N N B MET B 1 74 ? 29.951 21.175 10.075 0.30 5.98 74 MET B N 1
ATOM 1927 C CA A MET B 1 74 ? 29.947 21.556 11.522 0.70 9.75 74 MET B CA 1
ATOM 1928 C CA B MET B 1 74 ? 29.740 21.889 11.372 0.30 7.48 74 MET B CA 1
ATOM 1929 C C A MET B 1 74 ? 28.837 20.978 12.380 0.30 8.86 74 MET B C 1
ATOM 1930 C C B MET B 1 74 ? 28.716 21.181 12.369 0.70 8.97 74 MET B C 1
ATOM 1931 O O A MET B 1 74 ? 27.804 20.552 11.876 0.30 11.54 74 MET B O 1
ATOM 1932 O O B MET B 1 74 ? 27.616 20.984 11.927 0.70 9.99 74 MET B O 1
ATOM 1941 N N . PRO B 1 75 ? 29.059 20.923 13.672 1.00 8.08 75 PRO B N 1
ATOM 1942 C CA . PRO B 1 75 ? 30.368 20.967 14.273 1.00 8.09 75 PRO B CA 1
ATOM 1943 C C . PRO B 1 75 ? 31.144 19.645 14.003 1.00 8.22 75 PRO B C 1
ATOM 1944 O O . PRO B 1 75 ? 30.546 18.624 13.710 1.00 10.03 75 PRO B O 1
ATOM 1948 N N . THR B 1 76 ? 32.452 19.729 14.127 1.00 7.31 76 THR B N 1
ATOM 1949 C CA . THR B 1 76 ? 33.294 18.548 14.206 1.00 7.39 76 THR B CA 1
ATOM 1950 C C . THR B 1 76 ? 34.076 18.587 15.496 1.00 6.97 76 THR B C 1
ATOM 1951 O O . THR B 1 76 ? 34.602 19.631 15.852 1.00 7.86 76 THR B O 1
ATOM 1955 N N . PHE B 1 77 ? 34.129 17.448 16.164 1.00 6.45 77 PHE B N 1
ATOM 1956 C CA . PHE B 1 77 ? 34.929 17.327 17.365 1.00 6.79 77 PHE B CA 1
ATOM 1957 C C . PHE B 1 77 ? 36.116 16.421 17.095 1.00 6.88 77 PHE B C 1
ATOM 1958 O O . PHE B 1 77 ? 35.960 15.274 16.601 1.00 8.53 77 PHE B O 1
ATOM 1966 N N . GLN B 1 78 ? 37.305 16.916 17.350 1.00 6.83 78 GLN B N 1
ATOM 1967 C CA . GLN B 1 78 ? 38.526 16.125 17.249 1.00 7.11 78 GLN B CA 1
ATOM 1968 C C . GLN B 1 78 ? 39.147 15.978 18.606 1.00 7.58 78 GLN B C 1
ATOM 1969 O O . GLN B 1 78 ? 39.052 16.857 19.465 1.00 8.76 78 GLN B O 1
ATOM 1975 N N . PHE B 1 79 ? 39.803 14.826 18.796 1.00 8.17 79 PHE B N 1
ATOM 1976 C CA . PHE B 1 79 ? 40.346 14.453 20.085 1.00 8.98 79 PHE B CA 1
ATOM 1977 C C . PHE B 1 79 ? 41.820 14.131 19.925 1.00 9.49 79 PHE B C 1
ATOM 1978 O O . PHE B 1 79 ? 42.143 13.333 18.988 1.00 11.55 79 PHE B O 1
ATOM 1986 N N . PHE B 1 80 ? 42.684 14.664 20.767 1.00 9.35 80 PHE B N 1
ATOM 1987 C CA . PHE B 1 80 ? 44.119 14.471 20.672 1.00 11.18 80 PHE B CA 1
ATOM 1988 C C . PHE B 1 80 ? 44.706 14.035 21.986 1.00 11.85 80 PHE B C 1
ATOM 1989 O O . PHE B 1 80 ? 44.265 14.456 23.046 1.00 12.04 80 PHE B O 1
ATOM 1997 N N A LYS B 1 81 ? 45.573 13.011 21.976 0.50 11.06 81 LYS B N 1
ATOM 1998 N N B LYS B 1 81 ? 45.901 13.459 21.816 0.50 13.20 81 LYS B N 1
ATOM 1999 C CA A LYS B 1 81 ? 46.353 12.710 23.187 0.50 11.21 81 LYS B CA 1
ATOM 2000 C CA B LYS B 1 81 ? 46.830 13.187 22.899 0.50 14.42 81 LYS B CA 1
ATOM 2001 C C A LYS B 1 81 ? 47.837 12.603 22.744 0.50 11.28 81 LYS B C 1
ATOM 2002 C C B LYS B 1 81 ? 48.232 13.320 22.305 0.50 16.73 81 LYS B C 1
ATOM 2003 O O A LYS B 1 81 ? 48.152 11.917 21.774 0.50 11.87 81 LYS B O 1
ATOM 2004 O O B LYS B 1 81 ? 48.520 12.765 21.248 0.50 16.73 81 LYS B O 1
ATOM 2015 N N A LYS B 1 82 ? 48.707 13.337 23.438 0.50 12.73 82 LYS B N 1
ATOM 2016 N N B LYS B 1 82 ? 49.073 14.117 22.951 0.50 16.37 82 LYS B N 1
ATOM 2017 C CA A LYS B 1 82 ? 50.132 13.389 23.148 0.50 15.10 82 LYS B CA 1
ATOM 2018 C CA B LYS B 1 82 ? 50.476 14.266 22.541 0.50 19.42 82 LYS B CA 1
ATOM 2019 C C A LYS B 1 82 ? 50.350 13.780 21.691 0.50 14.37 82 LYS B C 1
ATOM 2020 C C B LYS B 1 82 ? 50.625 14.761 21.106 0.50 18.39 82 LYS B C 1
ATOM 2021 O O A LYS B 1 82 ? 51.285 13.286 21.041 0.50 18.82 82 LYS B O 1
ATOM 2022 O O B LYS B 1 82 ? 51.450 14.254 20.340 0.50 22.14 82 LYS B O 1
ATOM 2033 N N A GLY B 1 83 ? 49.510 14.690 21.192 0.50 13.71 83 GLY B N 1
ATOM 2034 N N B GLY B 1 83 ? 49.817 15.739 20.735 0.50 15.69 83 GLY B N 1
ATOM 2035 C CA A GLY B 1 83 ? 49.681 15.264 19.854 0.50 14.05 83 GLY B CA 1
ATOM 2036 C CA B GLY B 1 83 ? 49.903 16.376 19.434 0.50 17.58 83 GLY B CA 1
ATOM 2037 C C A GLY B 1 83 ? 49.064 14.407 18.751 0.50 14.69 83 GLY B C 1
ATOM 2038 C C B GLY B 1 83 ? 49.280 15.547 18.323 0.50 17.19 83 GLY B C 1
ATOM 2039 O O A GLY B 1 83 ? 49.018 14.806 17.595 0.50 17.62 83 GLY B O 1
ATOM 2040 O O B GLY B 1 83 ? 49.215 16.000 17.183 0.50 21.72 83 GLY B O 1
ATOM 2041 N N A GLN B 1 84 ? 48.578 13.230 19.099 0.50 13.45 84 GLN B N 1
ATOM 2042 N N B GLN B 1 84 ? 48.840 14.322 18.626 0.50 16.76 84 GLN B N 1
ATOM 2043 C CA A GLN B 1 84 ? 48.045 12.288 18.128 0.50 13.19 84 GLN B CA 1
ATOM 2044 C CA B GLN B 1 84 ? 48.305 13.445 17.580 0.50 17.27 84 GLN B CA 1
ATOM 2045 C C A GLN B 1 84 ? 46.509 12.282 18.109 0.50 9.97 84 GLN B C 1
ATOM 2046 C C B GLN B 1 84 ? 46.802 13.202 17.772 0.50 12.32 84 GLN B C 1
ATOM 2047 O O A GLN B 1 84 ? 45.884 12.321 19.148 0.50 11.11 84 GLN B O 1
ATOM 2048 O O B GLN B 1 84 ? 46.300 13.086 18.879 0.50 15.25 84 GLN B O 1
ATOM 2059 N N A LYS B 1 85 ? 45.895 12.270 16.924 0.50 10.84 85 LYS B N 1
ATOM 2060 N N B LYS B 1 85 ? 46.114 13.088 16.642 0.50 14.34 85 LYS B N 1
ATOM 2061 C CA A LYS B 1 85 ? 44.413 12.184 16.825 0.50 9.53 85 LYS B CA 1
ATOM 2062 C CA B LYS B 1 85 ? 44.683 12.892 16.631 0.50 13.36 85 LYS B CA 1
ATOM 2063 C C A LYS B 1 85 ? 43.910 10.776 17.258 0.50 9.74 85 LYS B C 1
ATOM 2064 C C B LYS B 1 85 ? 44.309 11.445 17.020 0.50 11.89 85 LYS B C 1
ATOM 2065 O O A LYS B 1 85 ? 44.313 9.756 16.720 0.50 12.56 85 LYS B O 1
ATOM 2066 O O B LYS B 1 85 ? 44.822 10.466 16.475 0.50 14.67 85 LYS B O 1
ATOM 2077 N N A VAL B 1 86 ? 43.115 10.731 18.322 0.50 8.87 86 VAL B N 1
ATOM 2078 N N B VAL B 1 86 ? 43.462 11.343 18.040 0.50 11.29 86 VAL B N 1
ATOM 2079 C CA A VAL B 1 86 ? 42.631 9.481 18.905 0.50 9.33 86 VAL B CA 1
ATOM 2080 C CA B VAL B 1 86 ? 43.028 10.044 18.619 0.50 12.05 86 VAL B CA 1
ATOM 2081 C C A VAL B 1 86 ? 41.140 9.391 18.692 0.50 9.90 86 VAL B C 1
ATOM 2082 C C B VAL B 1 86 ? 41.501 9.600 18.511 0.50 14.14 86 VAL B C 1
ATOM 2083 O O A VAL B 1 86 ? 40.511 8.356 19.015 0.50 9.82 86 VAL B O 1
ATOM 2084 O O B VAL B 1 86 ? 41.190 8.468 18.799 0.50 17.24 86 VAL B O 1
ATOM 2091 N N . GLY B 1 87 ? 40.574 10.515 18.169 1.00 12.07 87 GLY B N 1
ATOM 2092 C CA . GLY B 1 87 ? 39.181 10.326 17.858 1.00 12.22 87 GLY B CA 1
ATOM 2093 C C . GLY B 1 87 ? 38.657 11.512 17.047 1.00 10.07 87 GLY B C 1
ATOM 2094 O O . GLY B 1 87 ? 39.307 12.598 17.005 1.00 9.71 87 GLY B O 1
ATOM 2095 N N . GLU B 1 88 ? 37.541 11.324 16.412 1.00 10.22 88 GLU B N 1
ATOM 2096 C CA . GLU B 1 88 ? 36.861 12.406 15.656 1.00 9.33 88 GLU B CA 1
ATOM 2097 C C . GLU B 1 88 ? 35.453 11.987 15.308 1.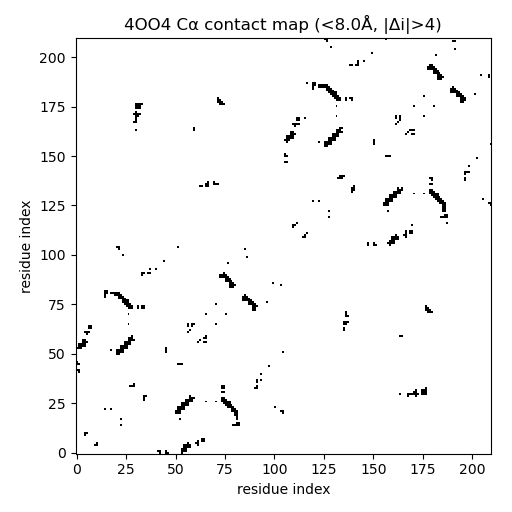00 9.39 88 GLU B C 1
ATOM 2098 O O . GLU B 1 88 ? 35.235 10.801 14.947 1.00 11.17 88 GLU B O 1
ATOM 2104 N N . PHE B 1 89 ? 34.515 12.925 15.371 1.00 8.22 89 PHE B N 1
ATOM 2105 C CA . PHE B 1 89 ? 33.212 12.725 14.787 1.00 8.91 89 PHE B CA 1
ATOM 2106 C C . PHE B 1 89 ? 32.599 14.064 14.491 1.00 8.16 89 PHE B C 1
ATOM 2107 O O . PHE B 1 89 ? 33.050 15.079 15.009 1.00 8.46 89 PHE B O 1
ATOM 2115 N N A SER B 1 90 ? 31.540 14.085 13.692 0.50 9.86 90 SER B N 1
ATOM 2116 N N B SER B 1 90 ? 31.547 14.054 13.686 0.50 8.89 90 SER B N 1
ATOM 2117 C CA A SER B 1 90 ? 30.845 15.318 13.374 0.50 9.85 90 SER B CA 1
ATOM 2118 C CA B SER B 1 90 ? 30.799 15.253 13.385 0.50 8.42 90 SER B CA 1
ATOM 2119 C C A SER B 1 90 ? 29.363 15.205 13.711 0.50 9.29 90 SER B C 1
ATOM 2120 C C B SER B 1 90 ? 29.369 15.164 13.903 0.50 8.30 90 SER B C 1
ATOM 2121 O O A SER B 1 90 ? 28.770 14.142 13.652 0.50 8.70 90 SER B O 1
ATOM 2122 O O B SER B 1 90 ? 28.835 14.092 14.216 0.50 7.67 90 SER B O 1
ATOM 2127 N N . GLY B 1 91 ? 28.775 16.358 13.991 1.00 9.21 91 GLY B N 1
ATOM 2128 C CA . GLY B 1 91 ? 27.397 16.468 14.401 1.00 9.59 91 GLY B CA 1
ATOM 2129 C C . GLY B 1 91 ? 27.269 16.909 15.861 1.00 8.66 91 GLY B C 1
ATOM 2130 O O . GLY B 1 91 ? 28.089 16.557 16.676 1.00 9.14 91 GLY B O 1
ATOM 2131 N N . ALA B 1 92 ? 26.205 17.645 16.163 1.00 8.92 92 ALA B N 1
ATOM 2132 C CA . ALA B 1 92 ? 25.963 18.159 17.507 1.00 9.29 92 ALA B CA 1
ATOM 2133 C C . ALA B 1 92 ? 25.280 17.108 18.366 1.00 9.77 92 ALA B C 1
ATOM 2134 O O . ALA B 1 92 ? 24.160 17.251 18.777 1.00 12.34 92 ALA B O 1
ATOM 2136 N N . ASN B 1 93 ? 26.035 16.070 18.669 1.00 9.38 93 ASN B N 1
ATOM 2137 C CA . ASN B 1 93 ? 25.522 14.883 19.367 1.00 9.76 93 ASN B CA 1
ATOM 2138 C C . ASN B 1 93 ? 26.079 14.875 20.778 1.00 8.70 93 ASN B C 1
ATOM 2139 O O . ASN B 1 93 ? 27.236 14.519 21.003 1.00 8.53 93 ASN B O 1
ATOM 2144 N N A LYS B 1 94 ? 25.166 15.377 21.606 0.50 7.67 94 LYS B N 1
ATOM 2145 N N B LYS B 1 94 ? 25.371 15.300 21.849 0.50 7.73 94 LYS B N 1
ATOM 2146 C CA A LYS B 1 94 ? 25.479 15.526 22.975 0.50 5.83 94 LYS B CA 1
ATOM 2147 C CA B LYS B 1 94 ? 25.962 15.458 23.244 0.50 5.30 94 LYS B CA 1
ATOM 2148 C C A LYS B 1 94 ? 25.908 14.186 23.574 0.50 3.98 94 LYS B C 1
ATOM 2149 C C B LYS B 1 94 ? 26.400 14.169 23.927 0.50 4.10 94 LYS B C 1
ATOM 2150 O O A LYS B 1 94 ? 26.955 14.120 24.197 0.50 4.00 94 LYS B O 1
ATOM 2151 O O B LYS B 1 94 ? 27.473 14.114 24.597 0.50 4.54 94 LYS B O 1
ATOM 2162 N N A GLU B 1 95 ? 25.092 13.153 23.375 0.50 5.37 95 GLU B N 1
ATOM 2163 N N B GLU B 1 95 ? 25.600 13.135 23.791 0.50 5.17 95 GLU B N 1
ATOM 2164 C CA A GLU B 1 95 ? 25.431 11.867 23.963 0.50 6.02 95 GLU B CA 1
ATOM 2165 C CA B GLU B 1 95 ? 25.912 11.857 24.397 0.50 6.94 95 GLU B CA 1
ATOM 2166 C C A GLU B 1 95 ? 26.829 11.329 23.600 0.50 7.81 95 GLU B C 1
ATOM 2167 C C B GLU B 1 95 ? 27.134 11.293 23.679 0.50 8.15 95 GLU B C 1
ATOM 2168 O O A GLU B 1 95 ? 27.567 10.874 24.462 0.50 6.69 95 GLU B O 1
ATOM 2169 O O B GLU B 1 95 ? 28.077 10.781 24.372 0.50 7.48 95 GLU B O 1
ATOM 2180 N N . LYS B 1 96 ? 27.174 11.394 22.326 1.00 8.82 96 LYS B N 1
ATOM 2181 C CA . LYS B 1 96 ? 28.394 10.889 21.709 1.00 9.06 96 LYS B CA 1
ATOM 2182 C C . LYS B 1 96 ? 29.588 11.708 22.133 1.00 8.26 96 LYS B C 1
ATOM 2183 O O . LYS B 1 96 ? 30.677 11.168 22.348 1.00 8.94 96 LYS B O 1
ATOM 2189 N N . LEU B 1 97 ? 29.415 13.023 22.263 1.00 7.39 97 LEU B N 1
ATOM 2190 C CA . LEU B 1 97 ? 30.536 13.880 22.709 1.00 7.02 97 LEU B CA 1
ATOM 2191 C C . LEU B 1 97 ? 31.018 13.407 24.083 1.00 7.26 97 LEU B C 1
ATOM 2192 O O . LEU B 1 97 ? 32.221 13.215 24.280 1.00 7.68 97 LEU B O 1
ATOM 2197 N N . GLU B 1 98 ? 30.089 13.323 25.042 1.00 7.44 98 GLU B N 1
ATOM 2198 C CA . GLU B 1 98 ? 30.554 12.932 26.375 1.00 7.54 98 GLU B CA 1
ATOM 2199 C C . GLU B 1 98 ? 31.073 11.494 26.422 1.00 8.09 98 GLU B C 1
ATOM 2200 O O . GLU B 1 98 ? 32.072 11.238 27.088 1.00 8.69 98 GLU B O 1
ATOM 2206 N N . ALA B 1 99 ? 30.430 10.582 25.695 1.00 8.25 99 ALA B N 1
ATOM 2207 C CA . ALA B 1 99 ? 30.903 9.217 25.686 1.00 9.06 99 ALA B CA 1
ATOM 2208 C C . ALA B 1 99 ? 32.296 9.105 25.122 1.00 8.84 99 ALA B C 1
ATOM 2209 O O . ALA B 1 99 ? 33.107 8.284 25.619 1.00 10.30 99 ALA B O 1
ATOM 2211 N N . THR B 1 100 ? 32.607 9.909 24.101 1.00 8.29 100 THR B N 1
ATOM 2212 C CA . THR B 1 100 ? 33.912 9.833 23.491 1.00 8.49 100 THR B CA 1
ATOM 2213 C C . THR B 1 100 ? 34.988 10.368 24.462 1.00 8.30 100 THR B C 1
ATOM 2214 O O . THR B 1 100 ? 36.099 9.812 24.536 1.00 9.72 100 THR B O 1
ATOM 2218 N N . ILE B 1 101 ? 34.650 11.435 25.198 1.00 8.11 101 ILE B N 1
ATOM 2219 C CA . ILE B 1 101 ? 35.536 11.875 26.254 1.00 8.49 101 ILE B CA 1
ATOM 2220 C C . ILE B 1 101 ? 35.815 10.741 27.236 1.00 9.42 101 ILE B C 1
ATOM 2221 O O . ILE B 1 101 ? 36.972 10.465 27.612 1.00 11.29 101 ILE B O 1
ATOM 2226 N N . ASN B 1 102 ? 34.763 10.065 27.697 1.00 9.36 102 ASN B N 1
ATOM 2227 C CA . ASN B 1 102 ? 34.945 8.986 28.663 1.00 10.95 102 ASN B CA 1
ATOM 2228 C C . ASN B 1 102 ? 35.813 7.878 28.086 1.00 10.92 102 ASN B C 1
ATOM 2229 O O . ASN B 1 102 ? 36.576 7.233 28.808 1.00 12.60 102 ASN B O 1
ATOM 2234 N N A GLU B 1 103 ? 35.656 7.606 26.802 0.33 10.34 103 GLU B N 1
ATOM 2235 N N B GLU B 1 103 ? 35.657 7.602 26.805 0.33 10.04 103 GLU B N 1
ATOM 2236 N N C GLU B 1 103 ? 35.602 7.603 26.798 0.33 10.66 103 GLU B N 1
ATOM 2237 C CA A GLU B 1 103 ? 36.407 6.519 26.199 0.33 9.96 103 GLU B CA 1
ATOM 2238 C CA B GLU B 1 103 ? 36.439 6.536 26.214 0.33 10.03 103 GLU B CA 1
ATOM 2239 C CA C GLU B 1 103 ? 36.304 6.538 26.075 0.33 10.52 103 GLU B CA 1
ATOM 2240 C C A GLU B 1 103 ? 37.883 6.866 26.045 0.33 10.66 103 GLU B C 1
ATOM 2241 C C B GLU B 1 103 ? 37.903 6.898 26.221 0.33 9.30 103 GLU B C 1
ATOM 2242 C C C GLU B 1 103 ? 37.812 6.861 25.915 0.33 11.40 103 GLU B C 1
ATOM 2243 O O A GLU B 1 103 ? 38.739 5.963 26.121 0.33 11.39 103 GLU B O 1
ATOM 2244 O O B GLU B 1 103 ? 38.753 6.047 26.588 0.33 9.99 103 GLU B O 1
ATOM 2245 O O C GLU B 1 103 ? 38.626 5.931 25.882 0.33 12.14 103 GLU B O 1
ATOM 2261 N N . LEU B 1 104 ? 38.188 8.132 25.784 1.00 10.83 104 LEU B N 1
ATOM 2262 C CA . LEU B 1 104 ? 39.528 8.500 25.381 1.00 11.81 104 LEU B CA 1
ATOM 2263 C C . LEU B 1 104 ? 40.369 9.118 26.476 1.00 12.56 104 LEU B C 1
ATOM 2264 O O . LEU B 1 104 ? 41.594 9.246 26.318 1.00 16.49 104 LEU B O 1
ATOM 2269 N N . VAL B 1 105 ? 39.745 9.506 27.591 1.00 12.88 105 VAL B N 1
ATOM 2270 C CA . VAL B 1 105 ? 40.467 10.082 28.680 1.00 17.54 105 VAL B CA 1
ATOM 2271 C C . VAL B 1 105 ? 41.493 8.998 29.192 1.00 20.06 105 VAL B C 1
ATOM 2272 O O . VAL B 1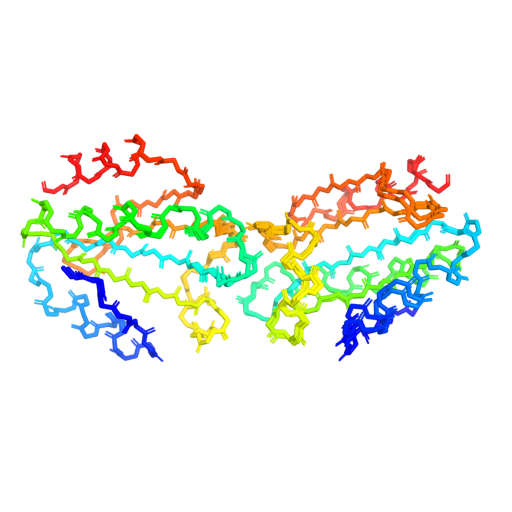 105 ? 41.319 7.768 29.054 1.00 20.90 105 VAL B O 1
#

Radius of gyration: 19.04 Å; Cα contacts (8 Å, |Δi|>4): 587; chains: 2; bounding box: 42×33×55 Å

CATH classification: 3.40.30.10

Nearest PDB structures (foldseek):
  4oo4-assembly3_B  TM=1.010E+00  e=3.717E-23  Homo sapiens
  2iiy-assembly1_A  TM=1.001E+00  e=1.002E-20  Homo sapiens
  1aiu-assembly1_A-2  TM=9.975E-01  e=6.916E-20  Homo sapiens
  1erw-assembly1_A-2  TM=9.990E-01  e=1.102E-19  Homo sapiens
  2hsh-assembly1_A  TM=9.986E-01  e=1.102E-19  Homo sapiens

Organism: Homo sapiens (NCBI:txid9606)

GO terms:
  GO:0061692 cellular detoxification of hydrogen peroxide (P, IGI)
  GO:0051897 positive regulation of phosphatidylinositol 3-kinase/protein kinase B signal transduction (P, IMP)
  GO:0043388 positive regulation of DNA binding (P, IDA)
  GO:0009314 response to radiation (P, IDA)
  GO:0005515 protein binding (F, IPI)
  GO:0004791 thioredoxin-disulfide reductase (NADPH) activity (F, TAS)
  GO:0005654 nucleoplasm (C, TAS)
  GO:0005829 cytosol (C, TAS)
  GO:0005654 nucleoplasm (C, IDA)
  GO:0005829 cytosol (C, IDA)
  GO:0070062 extracellular exosome (C, HDA)
  GO:0003723 RNA binding (F, HDA)
  GO:0005576 extracellular region (C, IDA)
  GO:0005634 nucleus (C, IDA)
  GO:0005737 cytoplasm (C, IDA)
  GO:0045454 cell redox homeostasis (P, IDA)
  GO:0042803 protein homodimerization activity (F, IDA)
  GO:0015035 protein-disulfide reductase activity (F, IDA)
  GO:0047134 protein-disulfide reductase [NAD(P)H] activity (F, IDA)
  GO:0005634 nucleus (C, EXP)

InterPro domains:
  IPR005746 Thioredoxin [PIRSF000077] (7-101)
  IPR013766 Thioredoxin domain [PF00085] (6-102)
  IPR013766 Thioredoxin domain [PS51352] (1-105)
  IPR017937 Thioredoxin, conserved site [PS00194] (24-42)
  IPR036249 Thioredoxin-like superfamily [SSF52833] (2-104)

Secondary structure (DSSP, 8-state):
--EEP-SHHHHHHHHHHTTTS-EEEEEE-TT-HHHHHHHHHHHHHHHH-TTSEEEEEETTTTHHHHHHHT--BSSEEEEEETTEEEEEEES--HHHHHHHHHHH-/--EE--SHHHHHHHHHH-TT--EEEEEE-TT-HHHHHHHHHHHHHHHH-TTSEEEEEETTT-HHHHHHTT--BSSEEEEEETTEEEEEEES--HHHHHHHHHHH-

Foldseek 3Di:
DEAEAQEPVSVQVVLQVLAQAKEKEWEAAPPDDLCVVCVVVLVVVCVVCVSHYHYYYDCVNHVVCCVVVVDDAPGKMWMDGNSHTDDIDHDSDSVVVVVVNVVPD/DEAEQQEPVSVQVCQQPLAFAKEKEKEAEPPPVLLVVCVVVLVVVCVVCVRHYHYYYHCVRYVVVCVVVVPDDHIKMWMDGNSDTDDIDDDSDNVVVVVVNVVPD

Solvent-accessible surface area: 10317 Å² total; per-residue (Å²): 147,20,99,85,3,137,44,93,90,26,22,88,104,12,10,98,91,6,43,106,76,1,2,0,0,2,0,22,2,80,2,0,42,32,4,101,97,0,99,83,42,0,70,52,2,11,119,138,36,89,109,9,51,6,0,21,0,19,0,30,122,5,34,74,4,0,55,118,20,149,8,126,18,4,1,2,0,3,0,17,34,140,37,117,88,60,20,84,19,56,30,26,68,88,147,95,0,38,42,17,0,80,134,46,96,156,24,105,108,6,145,43,99,89,23,10,90,105,17,14,99,90,8,50,106,91,2,2,0,0,1,0,14,2,107,16,2,50,62,1,140,92,0,122,83,46,4,72,50,2,7,119,139,35,96,85,7,37,4,2,24,0,21,1,58,106,4,42,67,0,0,46,88,16,116,3,89,29,2,1,4,0,2,0,18,63,149,34,116,108,64,18,74,17,60,24,26,67,88,148,97,0,36,44,24,0,80,142,44,82

Sequence (210 aa):
MMVVKKQQIESKTAFFFQEALDAAGDKLVVVDFSSSAATTWWCCGPCCKKMIKKPPFFHHSLSEKYSNVIFLEEEVDVDDDCCADVASESSEVVKKSSMMPTFQFFKKGQQKVGEEFSSGANKKEKLEATINELVMVKQQIIEESSKKTTAAFFQQEEALDAAGGDKKLVVVVVDFSSSATWWCCGPCKMIKKPPFFHSLSEKYSNVIFLEEEVVDDVDDDDCCAADDVVAASSEESSEEVVKKKSSSMMPTFQFFKKKKGGQQKKVVGEFSSGANKKEEKLEATINEEELV

B-factor: mean 16.3, std 16.41, range [3.98, 214.39]